Protein AF-A0A914TGA4-F1 (afdb_monomer)

Radius of gyration: 94.83 Å; Cα contacts (8 Å, |Δi|>4): 5; chains: 1; bounding box: 126×114×275 Å

Solvent-accessible surface area (backbone atoms only — not comparable to full-atom values): 16289 Å² total; per-residue (Å²): 135,89,88,79,90,87,85,84,88,82,79,87,80,92,74,92,79,88,83,83,81,83,85,76,82,73,93,80,74,99,79,78,62,100,78,70,75,84,84,83,74,52,71,67,64,69,74,67,58,94,73,87,74,86,76,79,79,83,84,73,79,84,74,71,69,87,79,60,73,89,60,78,72,80,70,78,52,70,65,62,67,72,67,57,94,72,88,77,81,80,76,83,84,80,76,80,78,82,80,60,83,82,63,74,84,70,81,84,79,86,78,47,71,65,65,72,71,66,59,94,72,87,74,85,79,77,82,82,80,75,75,78,82,67,71,87,77,64,84,85,71,90,71,86,84,73,50,68,65,64,66,74,66,52,93,73,88,77,86,76,81,78,86,81,74,81,80,80,83,62,82,80,61,80,76,73,82,81,81,90,78,52,70,68,64,70,73,67,59,96,74,88,78,88,82,81,82,87,84,75,85,79,83,79,72,93,74,79,80,132

Structure (mmCIF, N/CA/C/O backbone):
data_AF-A0A914TGA4-F1
#
_entry.id   AF-A0A914TGA4-F1
#
loop_
_atom_site.group_PDB
_atom_site.id
_atom_site.type_symbol
_atom_site.label_atom_id
_atom_site.label_alt_id
_atom_site.label_comp_id
_atom_site.label_asym_id
_atom_site.label_entity_id
_atom_site.label_seq_id
_atom_site.pdbx_PDB_ins_code
_atom_site.Cartn_x
_atom_site.Cartn_y
_atom_site.Cartn_z
_atom_site.occupancy
_atom_site.B_iso_or_equiv
_atom_site.auth_seq_id
_atom_site.auth_comp_id
_atom_site.auth_asym_id
_atom_site.auth_atom_id
_atom_site.pdbx_PDB_model_num
ATOM 1 N N . MET A 1 1 ? 34.178 -31.343 98.117 1.00 39.06 1 MET A N 1
ATOM 2 C CA . MET A 1 1 ? 35.418 -31.701 97.395 1.00 39.06 1 MET A CA 1
ATOM 3 C C . MET A 1 1 ? 35.136 -32.902 96.510 1.00 39.06 1 MET A C 1
ATOM 5 O O . MET A 1 1 ? 34.291 -33.713 96.854 1.00 39.06 1 MET A O 1
ATOM 9 N N . GLN A 1 2 ? 35.759 -32.883 95.338 1.00 40.41 2 GLN A N 1
ATOM 10 C CA . GLN A 1 2 ? 35.495 -33.658 94.125 1.00 40.41 2 GLN A CA 1
ATOM 11 C C . GLN A 1 2 ? 35.683 -35.174 94.277 1.00 40.41 2 GLN A C 1
ATOM 13 O O . GLN A 1 2 ? 36.519 -35.596 95.067 1.00 40.41 2 GLN A O 1
ATOM 18 N N . SER A 1 3 ? 34.987 -35.953 93.440 1.00 45.88 3 SER A N 1
ATOM 19 C CA . SER A 1 3 ? 35.566 -36.827 92.391 1.00 45.88 3 SER A CA 1
ATOM 20 C C . SER A 1 3 ? 34.706 -38.074 92.156 1.00 45.88 3 SER A C 1
ATOM 22 O O . SER A 1 3 ? 34.215 -38.645 93.115 1.00 45.88 3 SER A O 1
ATOM 24 N N . SER A 1 4 ? 34.576 -38.672 90.975 1.00 45.31 4 SER A N 1
ATOM 25 C CA . SER A 1 4 ? 34.676 -38.288 89.562 1.00 45.31 4 SER A CA 1
ATOM 26 C C . SER A 1 4 ? 34.704 -39.613 88.767 1.00 45.31 4 SER A C 1
ATOM 28 O O . SER A 1 4 ? 35.425 -40.506 89.184 1.00 45.31 4 SER A O 1
ATOM 30 N N . TYR A 1 5 ? 33.956 -39.700 87.647 1.00 40.00 5 TYR A N 1
ATOM 31 C CA . TYR A 1 5 ? 34.217 -40.521 86.431 1.00 40.00 5 TYR A CA 1
ATOM 32 C C . TYR A 1 5 ? 34.362 -42.073 86.587 1.00 40.00 5 TYR A C 1
ATOM 34 O O . TYR A 1 5 ? 34.730 -42.573 87.630 1.00 40.00 5 TYR A O 1
ATOM 42 N N . SER A 1 6 ? 34.133 -42.983 85.629 1.00 48.97 6 SER A N 1
ATOM 43 C CA . SER A 1 6 ? 33.800 -43.011 84.194 1.00 48.97 6 SER A CA 1
ATOM 44 C C . SER A 1 6 ? 33.630 -44.496 83.767 1.00 48.97 6 SER A C 1
ATOM 46 O O . SER A 1 6 ? 34.000 -45.401 84.513 1.00 48.97 6 SER A O 1
ATOM 48 N N . SER A 1 7 ? 33.172 -44.698 82.523 1.00 46.38 7 SER A N 1
ATOM 49 C CA . SER A 1 7 ? 33.246 -45.876 81.629 1.00 46.38 7 SER A CA 1
ATOM 50 C C . SER A 1 7 ? 31.916 -46.624 81.467 1.00 46.38 7 SER A C 1
ATOM 52 O O . SER A 1 7 ? 31.508 -47.412 82.304 1.00 46.38 7 SER A O 1
ATOM 54 N N . ALA A 1 8 ? 31.056 -46.267 80.509 1.00 41.06 8 ALA A N 1
ATOM 55 C CA . ALA A 1 8 ? 31.211 -46.250 79.048 1.00 41.06 8 ALA A CA 1
ATOM 56 C C . ALA A 1 8 ? 31.455 -47.640 78.426 1.00 41.06 8 ALA A C 1
ATOM 58 O O . ALA A 1 8 ? 32.551 -48.185 78.479 1.00 41.06 8 ALA A O 1
ATOM 59 N N . ASN A 1 9 ? 30.415 -48.078 77.707 1.00 38.22 9 ASN A N 1
ATOM 60 C CA . ASN A 1 9 ? 30.436 -48.865 76.471 1.00 38.22 9 ASN A CA 1
ATOM 61 C C . ASN A 1 9 ? 30.731 -50.369 76.540 1.00 38.22 9 ASN A C 1
ATOM 63 O O . ASN A 1 9 ? 31.874 -50.800 76.654 1.00 38.22 9 ASN A O 1
ATOM 67 N N . LYS A 1 10 ? 29.685 -51.150 76.236 1.00 46.03 10 LYS A N 1
ATOM 68 C CA . LYS A 1 10 ? 29.575 -51.972 75.009 1.00 46.03 10 LYS A CA 1
ATOM 69 C C . LYS A 1 10 ? 28.149 -52.536 74.944 1.00 46.03 10 LYS A C 1
ATOM 71 O O . LYS A 1 10 ? 27.790 -53.434 75.685 1.00 46.03 10 LYS A O 1
ATOM 76 N N . SER A 1 11 ? 27.221 -51.818 74.318 1.00 38.72 11 SER A N 1
ATOM 77 C CA . SER A 1 11 ? 26.855 -52.004 72.907 1.00 38.72 11 SER A CA 1
ATOM 78 C C . SER A 1 11 ? 26.354 -53.416 72.586 1.00 38.72 11 SER A C 1
ATOM 80 O O . SER A 1 11 ? 27.142 -54.352 72.532 1.00 38.72 11 SER A O 1
ATOM 82 N N . ALA A 1 12 ? 25.066 -53.464 72.239 1.00 39.78 12 ALA A N 1
ATOM 83 C CA . ALA A 1 12 ? 24.475 -54.350 71.243 1.00 39.78 12 ALA A CA 1
ATOM 84 C C . ALA A 1 12 ? 24.519 -55.860 71.525 1.00 39.78 12 ALA A C 1
ATOM 86 O O . ALA A 1 12 ? 25.535 -56.504 71.318 1.00 39.78 12 ALA A O 1
ATOM 87 N N . LEU A 1 13 ? 23.353 -56.444 71.815 1.00 43.44 13 LEU A N 1
ATOM 88 C CA . LEU A 1 13 ? 22.650 -57.229 70.794 1.00 43.44 13 LEU A CA 1
ATOM 89 C C . LEU A 1 13 ? 21.225 -57.538 71.271 1.00 43.44 13 LEU A C 1
ATOM 91 O O . LEU A 1 13 ? 20.997 -58.365 72.148 1.00 43.44 13 LEU A O 1
ATOM 95 N N . SER A 1 14 ? 20.249 -56.854 70.682 1.00 52.22 14 SER A N 1
ATOM 96 C CA . SER A 1 14 ? 18.868 -57.322 70.660 1.00 52.22 14 SER A CA 1
ATOM 97 C C . SER A 1 14 ? 18.824 -58.635 69.892 1.00 52.22 14 SER A C 1
ATOM 99 O O . SER A 1 14 ? 19.133 -58.633 68.703 1.00 52.22 14 SER A O 1
ATOM 101 N N . GLN A 1 15 ? 18.414 -59.728 70.525 1.00 51.38 15 GLN A N 1
ATOM 102 C CA . GLN A 1 15 ? 17.898 -60.884 69.799 1.00 51.38 15 GLN A CA 1
ATOM 103 C C . GLN A 1 15 ? 17.032 -61.737 70.723 1.00 51.38 15 GLN A C 1
ATOM 105 O O . GLN A 1 15 ? 17.491 -62.485 71.580 1.00 51.38 15 GLN A O 1
ATOM 110 N N . THR A 1 16 ? 15.730 -61.572 70.531 1.00 49.06 16 THR A N 1
ATOM 111 C CA . THR A 1 16 ? 14.682 -62.501 70.936 1.00 49.06 16 THR A CA 1
ATOM 112 C C . THR A 1 16 ? 14.982 -63.886 70.356 1.00 49.06 16 THR A C 1
ATOM 114 O O . THR A 1 16 ? 15.034 -64.035 69.137 1.00 49.06 16 THR A O 1
ATOM 117 N N . GLY A 1 17 ? 15.172 -64.888 71.216 1.00 42.78 17 GLY A N 1
ATOM 118 C CA . GLY A 1 17 ? 15.360 -66.288 70.834 1.00 42.78 17 GLY A CA 1
ATOM 119 C C . GLY A 1 17 ? 14.192 -67.143 71.317 1.00 42.78 17 GLY A C 1
ATOM 120 O O . GLY A 1 17 ? 14.009 -67.355 72.512 1.00 42.78 17 GLY A O 1
ATOM 121 N N . THR A 1 18 ? 13.384 -67.598 70.369 1.00 55.56 18 THR A N 1
ATOM 122 C CA . THR A 1 18 ? 12.188 -68.436 70.500 1.00 55.56 18 THR A CA 1
ATOM 123 C C . THR A 1 18 ? 12.500 -69.832 71.052 1.00 55.56 18 THR A C 1
ATOM 125 O O . THR A 1 18 ? 13.262 -70.586 70.454 1.00 55.56 18 THR A O 1
ATOM 128 N N . ARG A 1 19 ? 11.837 -70.242 72.146 1.00 39.72 19 ARG A N 1
ATOM 129 C CA . ARG A 1 19 ? 11.773 -71.660 72.546 1.00 39.72 19 ARG A CA 1
ATOM 130 C C . ARG A 1 19 ? 10.496 -72.290 71.986 1.00 39.72 19 ARG A C 1
ATOM 132 O O . ARG A 1 19 ? 9.392 -71.906 72.363 1.00 39.72 19 ARG A O 1
ATOM 139 N N . ALA A 1 20 ? 10.662 -73.239 71.069 1.00 45.12 20 ALA A N 1
ATOM 140 C CA . ALA A 1 20 ? 9.574 -73.896 70.355 1.00 45.12 20 ALA A CA 1
ATOM 141 C C . ALA A 1 20 ? 8.850 -74.985 71.183 1.00 45.12 20 ALA A C 1
ATOM 143 O O . ALA A 1 20 ? 9.478 -75.888 71.728 1.00 45.12 20 ALA A O 1
ATOM 144 N N . THR A 1 21 ? 7.519 -74.823 71.219 1.00 53.25 21 THR A N 1
ATOM 145 C CA . THR A 1 21 ? 6.378 -75.759 71.044 1.00 53.25 21 THR A CA 1
ATOM 146 C C . THR A 1 21 ? 6.336 -77.137 71.718 1.00 53.25 21 THR A C 1
ATOM 148 O O . THR A 1 21 ? 7.243 -77.946 71.549 1.00 53.25 21 THR A O 1
ATOM 151 N N . PRO A 1 22 ? 5.141 -77.516 72.207 1.00 49.56 22 PRO A N 1
ATOM 152 C CA . PRO A 1 22 ? 4.570 -78.803 71.809 1.00 49.56 22 PRO A CA 1
ATOM 153 C C . PRO A 1 22 ? 3.326 -78.660 70.919 1.00 49.56 22 PRO A C 1
ATOM 155 O O . PRO A 1 22 ? 2.510 -77.749 71.041 1.00 49.56 22 PRO A O 1
ATOM 158 N N . ILE A 1 23 ? 3.255 -79.593 69.977 1.00 57.19 23 ILE A N 1
ATOM 159 C CA . ILE A 1 23 ? 2.412 -79.637 68.786 1.00 57.19 23 ILE A CA 1
ATOM 160 C C . ILE A 1 23 ? 0.949 -79.922 69.147 1.00 57.19 23 ILE A C 1
ATOM 162 O O . ILE A 1 23 ? 0.641 -80.843 69.900 1.00 57.19 23 ILE A O 1
ATOM 166 N N . ARG A 1 24 ? 0.046 -79.122 68.570 1.00 48.62 24 ARG A N 1
ATOM 167 C CA . ARG A 1 24 ? -1.409 -79.244 68.713 1.00 48.62 24 ARG A CA 1
ATOM 168 C C . ARG A 1 24 ? -1.907 -80.507 67.993 1.00 48.62 24 ARG A C 1
ATOM 170 O O . ARG A 1 24 ? -1.570 -80.679 66.818 1.00 48.62 24 ARG A O 1
ATOM 177 N N . PRO A 1 25 ? -2.753 -81.340 68.619 1.00 50.72 25 PRO A N 1
ATOM 178 C CA . PRO A 1 25 ? -3.520 -82.335 67.887 1.00 50.72 25 PRO A CA 1
ATOM 179 C C . PRO A 1 25 ? -4.382 -81.641 66.831 1.00 50.72 25 PRO A C 1
ATOM 181 O O . PRO A 1 25 ? -4.960 -80.576 67.072 1.00 50.72 25 PRO A O 1
ATOM 184 N N . ARG A 1 26 ? -4.402 -82.236 65.639 1.00 49.72 26 ARG A N 1
ATOM 185 C CA . ARG A 1 26 ? -5.167 -81.772 64.484 1.00 49.72 26 ARG A CA 1
ATOM 186 C C . ARG A 1 26 ? -6.657 -81.762 64.829 1.00 49.72 26 ARG A C 1
ATOM 188 O O . ARG A 1 26 ? -7.143 -82.692 65.462 1.00 49.72 26 ARG A O 1
ATOM 195 N N . GLN A 1 27 ? -7.331 -80.689 64.418 1.00 53.75 27 GLN A N 1
ATOM 196 C CA . GLN A 1 27 ? -8.783 -80.505 64.488 1.00 53.75 27 GLN A CA 1
ATOM 197 C C . GLN A 1 27 ? -9.491 -81.805 64.085 1.00 53.75 27 GLN A C 1
ATOM 199 O O . GLN A 1 27 ? -9.214 -82.290 62.994 1.00 53.75 27 GLN A O 1
ATOM 204 N N . ASN A 1 28 ? -10.294 -82.363 64.999 1.00 48.56 28 ASN A N 1
ATOM 205 C CA . ASN A 1 28 ? -11.349 -83.376 64.834 1.00 48.56 28 ASN A CA 1
ATOM 206 C C . ASN A 1 28 ? -11.819 -83.731 66.261 1.00 48.56 28 ASN A C 1
ATOM 208 O O . ASN A 1 28 ? -11.053 -84.297 67.030 1.00 48.56 28 ASN A O 1
ATOM 212 N N . THR A 1 29 ? -13.015 -83.428 66.740 1.00 50.09 29 THR A N 1
ATOM 213 C CA . THR A 1 29 ? -14.242 -82.899 66.139 1.00 50.09 29 THR A CA 1
ATOM 214 C C . THR A 1 29 ? -14.926 -82.030 67.201 1.00 50.09 29 THR A C 1
ATOM 216 O O . THR A 1 29 ? -14.666 -82.167 68.396 1.00 50.09 29 THR A O 1
ATOM 219 N N . GLU A 1 30 ? -15.752 -81.088 66.771 1.00 54.56 30 GLU A N 1
ATOM 220 C CA . GLU A 1 30 ? -16.662 -80.322 67.622 1.00 54.56 30 GLU A CA 1
ATOM 221 C C . GLU A 1 30 ? -17.614 -81.286 68.356 1.00 54.56 30 GLU A C 1
ATOM 223 O O . GLU A 1 30 ? -18.595 -81.723 67.767 1.00 54.56 30 GLU A O 1
ATOM 228 N N . ILE A 1 31 ? -17.336 -81.687 69.606 1.00 55.62 31 ILE A N 1
ATOM 229 C CA . ILE A 1 31 ? -18.278 -82.575 70.332 1.00 55.62 31 ILE A CA 1
ATOM 230 C C . ILE A 1 31 ? -18.780 -82.006 71.659 1.00 55.62 31 ILE A C 1
ATOM 232 O O . ILE A 1 31 ? -19.849 -82.394 72.114 1.00 55.62 31 ILE A O 1
ATOM 236 N N . PHE A 1 32 ? -18.076 -81.065 72.289 1.00 54.19 32 PHE A N 1
ATOM 237 C CA . PHE A 1 32 ? -18.523 -80.519 73.573 1.00 54.19 32 PHE A CA 1
ATOM 238 C C . PHE A 1 32 ? -18.368 -79.003 73.605 1.00 54.19 32 PHE A C 1
ATOM 240 O O . PHE A 1 32 ? -17.322 -78.461 73.962 1.00 54.19 32 PHE A O 1
ATOM 247 N N . GLU A 1 33 ? -19.435 -78.313 73.202 1.00 50.34 33 GLU A N 1
ATOM 248 C CA . GLU A 1 33 ? -19.568 -76.873 73.383 1.00 50.34 33 GLU A CA 1
ATOM 249 C C . GLU A 1 33 ? -19.634 -76.521 74.874 1.00 50.34 33 GLU A C 1
ATOM 251 O O . GLU A 1 33 ? -20.239 -77.224 75.687 1.00 50.34 33 GLU A O 1
ATOM 256 N N . LYS A 1 34 ? -19.050 -75.374 75.235 1.00 54.84 34 LYS A N 1
ATOM 257 C CA . LYS A 1 34 ? -18.961 -74.827 76.602 1.00 54.84 34 LYS A CA 1
ATOM 258 C C . LYS A 1 34 ? -20.315 -74.441 77.238 1.00 54.84 34 LYS A C 1
ATOM 260 O O . LYS A 1 34 ? -20.317 -73.847 78.311 1.00 54.84 34 LYS A O 1
ATOM 265 N N . ASN A 1 35 ? -21.426 -74.828 76.604 1.00 56.50 35 ASN A N 1
ATOM 266 C CA . ASN A 1 35 ? -22.817 -74.679 77.040 1.00 56.50 35 ASN A CA 1
ATOM 267 C C . ASN A 1 35 ? -23.564 -76.036 77.014 1.00 56.50 35 ASN A C 1
ATOM 269 O O . ASN A 1 35 ? -24.769 -76.090 76.769 1.00 56.50 35 ASN A O 1
ATOM 273 N N . GLY A 1 36 ? -22.853 -77.151 77.208 1.00 52.56 36 GLY A N 1
ATOM 274 C CA . GLY A 1 36 ? -23.437 -78.493 77.214 1.00 52.56 36 GLY A CA 1
ATOM 275 C C . GLY A 1 36 ? -24.361 -78.712 78.413 1.00 52.56 36 GLY A C 1
ATOM 276 O O . GLY A 1 36 ? -23.907 -79.030 79.509 1.00 52.56 36 GLY A O 1
ATOM 277 N N . THR A 1 37 ? -25.665 -78.549 78.201 1.00 55.28 37 THR A N 1
ATOM 278 C CA . THR A 1 37 ? -26.701 -78.906 79.178 1.00 55.28 37 THR A CA 1
ATOM 279 C C . THR A 1 37 ? -26.742 -80.430 79.298 1.00 55.28 37 THR A C 1
ATOM 281 O O . THR A 1 37 ? -26.962 -81.119 78.303 1.00 55.28 37 THR A O 1
ATOM 284 N N . VAL A 1 38 ? -26.513 -80.976 80.495 1.00 59.34 38 VAL A N 1
ATOM 285 C CA . VAL A 1 38 ? -26.635 -82.419 80.754 1.00 59.34 38 VAL A CA 1
ATOM 286 C C . VAL A 1 38 ? -28.112 -82.795 80.647 1.00 59.34 38 VAL A C 1
ATOM 288 O O . VAL A 1 38 ? -28.906 -82.478 81.531 1.00 59.34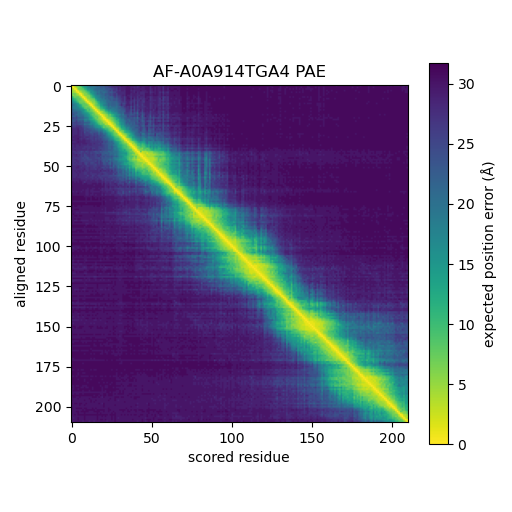 38 VAL A O 1
ATOM 291 N N . VAL A 1 39 ? -28.499 -83.448 79.552 1.00 59.50 39 VAL A N 1
ATOM 292 C CA . VAL A 1 39 ? -29.861 -83.961 79.373 1.00 59.50 39 VAL A CA 1
ATOM 293 C C . VAL A 1 39 ? -29.936 -85.348 80.005 1.00 59.50 39 VAL A C 1
ATOM 295 O O . VAL A 1 39 ? -29.591 -86.348 79.384 1.00 59.50 39 VAL A O 1
ATOM 298 N N . SER A 1 40 ? -30.373 -85.410 81.260 1.00 59.72 40 SER A N 1
ATOM 299 C CA . SER A 1 40 ? -30.756 -86.654 81.933 1.00 59.72 40 SER A CA 1
ATOM 300 C C . SER A 1 40 ? -32.261 -86.640 82.196 1.00 59.72 40 SER A C 1
ATOM 302 O O . SER A 1 40 ? -32.705 -86.369 83.312 1.00 59.72 40 SER A O 1
ATOM 304 N N . THR A 1 41 ? -33.057 -86.883 81.157 1.00 63.38 41 THR A N 1
ATOM 305 C CA . THR A 1 41 ? -34.503 -87.105 81.283 1.00 63.38 41 THR A CA 1
ATOM 306 C C . THR A 1 41 ? -34.777 -88.606 81.237 1.00 63.38 41 THR A C 1
ATOM 308 O O . THR A 1 41 ? -34.224 -89.329 80.409 1.00 63.38 41 THR A O 1
ATOM 311 N N . SER A 1 42 ? -35.578 -89.114 82.178 1.00 72.31 42 SER A N 1
ATOM 312 C CA . SER A 1 42 ? -35.930 -90.538 82.204 1.00 72.31 42 SER A CA 1
ATOM 313 C C . SER A 1 42 ? -36.936 -90.858 81.097 1.00 72.31 42 SER A C 1
ATOM 315 O O . SER A 1 42 ? -37.733 -90.002 80.712 1.00 72.31 42 SER A O 1
ATOM 317 N N . THR A 1 43 ? -36.942 -92.101 80.609 1.00 71.94 43 THR A N 1
ATOM 318 C CA . THR A 1 43 ? -37.860 -92.562 79.551 1.00 71.94 43 THR A CA 1
ATOM 319 C C . THR A 1 43 ? -39.323 -92.224 79.869 1.00 71.94 43 THR A C 1
ATOM 321 O O . THR A 1 43 ? -40.053 -91.744 79.014 1.00 71.94 43 THR A O 1
ATOM 324 N N . ASN A 1 44 ? -39.723 -92.326 81.141 1.00 75.12 44 ASN A N 1
ATOM 325 C CA . ASN A 1 44 ? -41.065 -91.946 81.590 1.00 75.12 44 ASN A CA 1
ATOM 326 C C . ASN A 1 44 ? -41.377 -90.449 81.422 1.00 75.12 44 ASN A C 1
ATOM 328 O O . ASN A 1 44 ? -42.490 -90.105 81.033 1.00 75.12 44 ASN A O 1
ATOM 332 N N . GLN A 1 45 ? -40.419 -89.557 81.700 1.00 69.25 45 GLN A N 1
ATOM 333 C CA . GLN A 1 45 ? -40.605 -88.120 81.464 1.00 69.25 45 GLN A CA 1
ATOM 334 C C . GLN A 1 45 ? -40.638 -87.781 79.973 1.00 69.25 45 GLN A C 1
ATOM 336 O O . GLN A 1 45 ? -41.303 -86.827 79.584 1.00 69.25 45 GLN A O 1
ATOM 341 N N . HIS A 1 46 ? -39.930 -88.534 79.131 1.00 69.31 46 HIS A N 1
ATOM 342 C CA . HIS A 1 46 ? -39.987 -88.326 77.688 1.00 69.31 46 HIS A CA 1
ATOM 343 C C . HIS A 1 46 ? -41.336 -88.780 77.098 1.00 69.31 46 HIS A C 1
ATOM 345 O O . HIS A 1 46 ? -41.918 -88.082 76.262 1.00 69.31 46 HIS A O 1
ATOM 351 N N . ASP A 1 47 ? -41.871 -89.905 77.569 1.00 79.12 47 ASP A N 1
ATOM 352 C CA . ASP A 1 47 ? -43.038 -90.531 76.944 1.00 79.12 47 ASP A CA 1
ATOM 353 C C . ASP A 1 47 ? -44.374 -89.961 77.446 1.00 79.12 47 ASP A C 1
ATOM 355 O O . ASP A 1 47 ? -45.321 -89.814 76.667 1.00 79.12 47 ASP A O 1
ATOM 359 N N . PHE A 1 48 ? -44.450 -89.556 78.718 1.00 72.38 48 PHE A N 1
ATOM 360 C CA . PHE A 1 48 ? -45.663 -88.999 79.324 1.00 72.38 48 PHE A CA 1
ATOM 361 C C . PHE A 1 48 ? -45.546 -87.495 79.546 1.00 72.38 48 PHE A C 1
ATOM 363 O O . PHE A 1 48 ? -45.509 -86.995 80.669 1.00 72.38 48 PHE A O 1
ATOM 370 N N . ASN A 1 49 ? -45.536 -86.763 78.437 1.00 72.69 49 ASN A N 1
ATOM 371 C CA . ASN A 1 49 ? -45.666 -85.313 78.446 1.00 72.69 49 ASN A CA 1
ATOM 372 C C . ASN A 1 49 ? -47.131 -84.899 78.281 1.00 72.69 49 ASN A C 1
ATOM 374 O O . ASN A 1 49 ? -47.874 -85.497 77.499 1.00 72.69 49 ASN A O 1
ATOM 378 N N . ALA A 1 50 ? -47.558 -83.869 79.016 1.00 74.19 50 ALA A N 1
ATOM 379 C CA . ALA A 1 50 ? -48.920 -83.354 78.939 1.00 74.19 50 ALA A CA 1
ATOM 380 C C . ALA A 1 50 ? -49.206 -82.816 77.525 1.00 74.19 50 ALA A C 1
ATOM 382 O O . ALA A 1 50 ? -48.710 -81.760 77.136 1.00 74.19 50 ALA A O 1
ATOM 383 N N . LYS A 1 51 ? -50.013 -83.544 76.749 1.00 75.62 51 LYS A N 1
ATOM 384 C CA . LYS A 1 51 ? -50.497 -83.105 75.434 1.00 75.62 51 LYS A CA 1
ATOM 385 C C . LYS A 1 51 ? -51.867 -82.455 75.614 1.00 75.62 51 LYS A C 1
ATOM 387 O O . LYS A 1 51 ? -52.787 -83.102 76.112 1.00 75.62 51 LYS A O 1
ATOM 392 N N . GLN A 1 52 ? -52.028 -81.191 75.216 1.00 70.62 52 GLN A N 1
ATOM 393 C CA . GLN A 1 52 ? -53.368 -80.615 75.089 1.00 70.62 52 GLN A CA 1
ATOM 394 C C . GLN A 1 52 ? -54.041 -81.207 73.849 1.00 70.62 52 GLN A C 1
ATOM 396 O O . GLN A 1 52 ? -53.579 -80.999 72.731 1.00 70.62 52 GLN A O 1
ATOM 401 N N . GLY A 1 53 ? -55.101 -81.987 74.058 1.00 71.31 53 GLY A N 1
ATOM 402 C CA . GLY A 1 53 ? -55.941 -82.489 72.974 1.00 71.31 53 GLY A CA 1
ATOM 403 C C . GLY A 1 53 ? -56.873 -81.400 72.445 1.00 71.31 53 GLY A C 1
ATOM 404 O O . GLY A 1 53 ? -57.367 -80.573 73.214 1.00 71.31 53 GLY A O 1
ATOM 405 N N . GLU A 1 54 ? -57.143 -81.410 71.141 1.00 73.38 54 GLU A N 1
ATOM 406 C CA . GLU A 1 54 ? -58.157 -80.539 70.551 1.00 73.38 54 GLU A CA 1
ATOM 407 C C . GLU A 1 54 ? -59.547 -80.936 71.064 1.00 73.38 54 GLU A C 1
ATOM 409 O O . GLU A 1 54 ? -59.957 -82.097 71.006 1.00 73.38 54 GLU A O 1
ATOM 414 N N . ARG A 1 55 ? -60.294 -79.962 71.592 1.00 66.31 55 ARG A N 1
ATOM 415 C CA . ARG A 1 55 ? -61.710 -80.160 71.909 1.00 66.31 55 ARG A CA 1
ATOM 416 C C . ARG A 1 55 ? -62.501 -80.096 70.610 1.00 66.31 55 ARG A C 1
ATOM 418 O O . ARG A 1 55 ? -62.492 -79.061 69.948 1.00 66.31 55 ARG A O 1
ATOM 425 N N . PHE A 1 56 ? -63.237 -81.155 70.282 1.00 72.19 56 PHE A N 1
ATOM 426 C CA . PHE A 1 56 ? -64.216 -81.093 69.198 1.00 72.19 56 PHE A CA 1
ATOM 427 C C . PHE A 1 56 ? -65.213 -79.946 69.458 1.00 72.19 56 PHE A C 1
ATOM 429 O O . PHE A 1 56 ? -65.699 -79.811 70.590 1.00 72.19 56 PHE A O 1
ATOM 436 N N . PRO A 1 57 ? -65.523 -79.100 68.456 1.00 70.94 57 PRO A N 1
ATOM 437 C CA . PRO A 1 57 ? -66.470 -78.009 68.639 1.00 70.94 57 PRO A CA 1
ATOM 438 C C . PRO A 1 57 ? -67.865 -78.567 68.935 1.00 70.94 57 PRO A C 1
ATOM 440 O O . PRO A 1 57 ? -68.336 -79.502 68.288 1.00 70.94 57 PRO A O 1
ATOM 443 N N . ALA A 1 58 ? -68.544 -77.981 69.920 1.00 71.00 58 ALA A N 1
ATOM 444 C CA . ALA A 1 58 ? -69.896 -78.381 70.288 1.00 71.00 58 ALA A CA 1
ATOM 445 C C . ALA A 1 58 ? -70.878 -78.076 69.141 1.00 71.00 58 ALA A C 1
ATOM 447 O O . ALA A 1 58 ? -71.121 -76.911 68.821 1.00 71.00 58 ALA A O 1
ATOM 448 N N . SER A 1 59 ? -71.475 -79.112 68.547 1.00 63.84 59 SER A N 1
ATOM 449 C CA . SER A 1 59 ? -72.569 -78.946 67.586 1.00 63.84 59 SER A CA 1
ATOM 450 C C . SER A 1 59 ? -73.873 -78.675 68.338 1.00 63.84 59 SER A C 1
ATOM 452 O O . SER A 1 59 ? -74.397 -79.547 6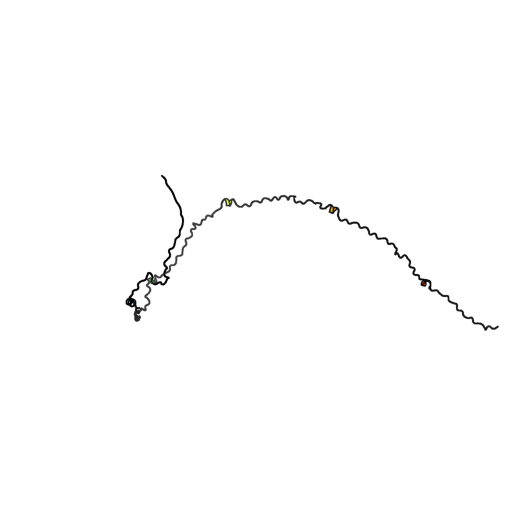9.032 1.00 63.84 59 SER A O 1
ATOM 454 N N . ARG A 1 60 ? -74.391 -77.446 68.239 1.00 67.94 60 ARG A N 1
ATOM 455 C CA . ARG A 1 60 ? -75.732 -77.096 68.732 1.00 67.94 60 ARG A CA 1
ATOM 456 C C . ARG A 1 60 ? -76.769 -77.474 67.662 1.00 67.94 60 ARG A C 1
ATOM 458 O O . ARG A 1 60 ? -76.609 -77.033 66.524 1.00 67.94 60 ARG A O 1
ATOM 465 N N . PRO A 1 61 ? -77.850 -78.214 67.981 1.00 64.12 61 PRO A N 1
ATOM 466 C CA . PRO A 1 61 ? -78.969 -78.364 67.052 1.00 64.12 61 PRO A CA 1
ATOM 467 C C . PRO A 1 61 ? -79.562 -76.984 66.722 1.00 64.12 61 PRO A C 1
ATOM 469 O O . PRO A 1 61 ? -79.616 -76.105 67.585 1.00 64.12 61 PRO A O 1
ATOM 472 N N . ARG A 1 62 ? -79.981 -76.775 65.465 1.00 65.69 62 ARG A N 1
ATOM 473 C CA . ARG A 1 62 ? -80.544 -75.500 64.991 1.00 65.69 62 ARG A CA 1
ATOM 474 C C . ARG A 1 62 ? -81.797 -75.179 65.804 1.00 65.69 62 ARG A C 1
ATOM 476 O O . ARG A 1 62 ? -82.831 -75.812 65.624 1.00 65.69 62 ARG A O 1
ATOM 483 N N . THR A 1 63 ? -81.710 -74.196 66.694 1.00 62.50 63 THR A N 1
ATOM 484 C CA . THR A 1 63 ? -82.892 -73.645 67.356 1.00 62.50 63 THR A CA 1
ATOM 485 C C . THR A 1 63 ? -83.787 -73.047 66.275 1.00 62.50 63 THR A C 1
ATOM 487 O O . THR A 1 63 ? -83.320 -72.224 65.485 1.00 62.50 63 THR A O 1
ATOM 490 N N . SER A 1 64 ? -85.043 -73.485 66.204 1.00 62.38 64 SER A N 1
ATOM 491 C CA . SER A 1 64 ? -86.067 -72.905 65.332 1.00 62.38 64 SER A CA 1
ATOM 492 C C . SER A 1 64 ? -86.100 -71.386 65.488 1.00 62.38 64 SER A C 1
ATOM 494 O O . SER A 1 64 ? -85.966 -70.878 66.603 1.00 62.38 64 SER A O 1
ATOM 496 N N . ASP A 1 65 ? -86.325 -70.677 64.384 1.00 64.69 65 ASP A N 1
ATOM 497 C CA . ASP A 1 65 ? -86.306 -69.211 64.266 1.00 64.69 65 ASP A CA 1
ATOM 498 C C . ASP A 1 65 ? -87.425 -68.494 65.070 1.00 64.69 65 ASP A C 1
ATOM 500 O O . ASP A 1 65 ? -87.729 -67.337 64.819 1.00 64.69 65 ASP A O 1
ATOM 504 N N . LEU A 1 66 ? -88.007 -69.150 66.080 1.00 61.81 66 LEU A N 1
ATOM 505 C CA . LEU A 1 66 ? -89.081 -68.665 66.958 1.00 61.81 66 LEU A CA 1
ATOM 506 C C . LEU A 1 66 ? -88.718 -67.395 67.744 1.00 61.81 66 LEU A C 1
ATOM 508 O O . LEU A 1 66 ? -89.608 -66.667 68.162 1.00 61.81 66 LEU A O 1
ATOM 512 N N . TRP A 1 67 ? -87.425 -67.117 67.927 1.00 60.78 67 TRP A N 1
ATOM 513 C CA . TRP A 1 67 ? -86.932 -65.887 68.563 1.00 60.78 67 TRP A CA 1
ATOM 514 C C . TRP A 1 67 ? -86.393 -64.863 67.557 1.00 60.78 67 TRP A C 1
ATOM 516 O O . TRP A 1 67 ? -85.956 -63.781 67.952 1.00 60.78 67 TRP A O 1
ATOM 526 N N . LYS A 1 68 ? -86.396 -65.175 66.254 1.00 61.75 68 LYS A N 1
ATOM 527 C CA . LYS A 1 68 ? -85.998 -64.207 65.233 1.00 61.75 68 LYS A CA 1
ATOM 528 C C . LYS A 1 68 ? -87.166 -63.263 64.993 1.00 61.75 68 LYS A C 1
ATOM 530 O O . LYS A 1 68 ? -88.093 -63.561 64.247 1.00 61.75 68 LYS A O 1
ATOM 535 N N . SER A 1 69 ? -87.100 -62.103 65.635 1.00 61.69 69 SER A N 1
ATOM 536 C CA . SER A 1 69 ? -87.879 -60.936 65.239 1.00 61.69 69 SER A CA 1
ATOM 537 C C . SER A 1 69 ? -87.560 -60.616 63.774 1.00 61.69 69 SER A C 1
ATOM 539 O O . SER A 1 69 ? -86.563 -59.961 63.484 1.00 61.69 69 SER A O 1
ATOM 541 N N . ASN A 1 70 ? -88.424 -61.038 62.848 1.00 60.50 70 ASN A N 1
ATOM 542 C CA . ASN A 1 70 ? -88.488 -60.509 61.480 1.00 60.50 70 ASN A CA 1
ATOM 543 C C . ASN A 1 70 ? -89.128 -59.102 61.464 1.00 60.50 70 ASN A C 1
ATOM 545 O O . ASN A 1 70 ? -89.899 -58.759 60.574 1.00 60.50 70 ASN A O 1
ATOM 549 N N . GLY A 1 71 ? -88.832 -58.291 62.478 1.00 60.00 71 GLY A N 1
ATOM 550 C CA . GLY A 1 71 ? -89.038 -56.854 62.479 1.00 60.00 71 GLY A CA 1
ATOM 551 C C . GLY A 1 71 ? -87.695 -56.212 62.184 1.00 60.00 71 GLY A C 1
ATOM 552 O O . GLY A 1 71 ? -86.799 -56.251 63.029 1.00 60.00 71 GLY A O 1
ATOM 553 N N . GLY A 1 72 ? -87.537 -55.674 60.972 1.00 62.53 72 GLY A N 1
ATOM 554 C CA . GLY A 1 72 ? -86.394 -54.831 60.639 1.00 62.53 72 GLY A CA 1
ATOM 555 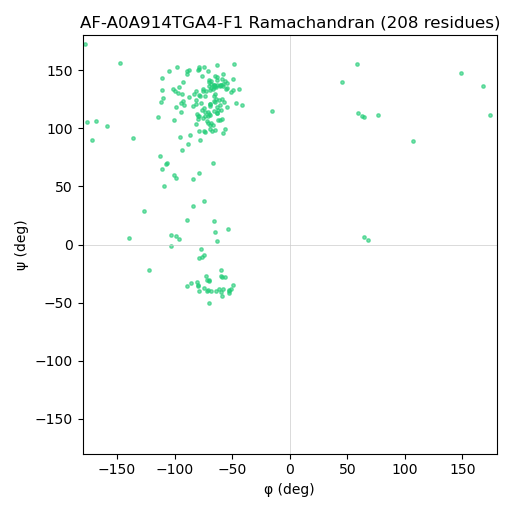C C . GLY A 1 72 ? -86.220 -53.764 61.718 1.00 62.53 72 GLY A C 1
ATOM 556 O O . GLY A 1 72 ? -87.207 -53.181 62.158 1.00 62.53 72 GLY A O 1
ATOM 557 N N . SER A 1 73 ? -84.975 -53.608 62.179 1.00 61.53 73 SER A N 1
ATOM 558 C CA . SER A 1 73 ? -84.498 -52.649 63.182 1.00 61.53 73 SER A CA 1
ATOM 559 C C . SER A 1 73 ? -85.486 -51.515 63.463 1.00 61.53 73 SER A C 1
ATOM 561 O O . SER A 1 73 ? -85.708 -50.670 62.598 1.00 61.53 73 SER A O 1
ATOM 563 N N . MET A 1 74 ? -86.018 -51.461 64.691 1.00 62.72 74 MET A N 1
ATOM 564 C CA . MET A 1 74 ? -86.626 -50.239 65.225 1.00 62.72 74 MET A CA 1
ATOM 565 C C . MET A 1 74 ? -85.710 -49.055 64.896 1.00 62.72 74 MET A C 1
ATOM 567 O O . MET A 1 74 ? -84.486 -49.177 65.003 1.00 62.72 74 MET A O 1
ATOM 571 N N . GLY A 1 75 ? -86.327 -47.980 64.403 1.00 63.94 75 GLY A N 1
ATOM 572 C CA . GLY A 1 75 ? -85.682 -46.869 63.715 1.00 63.94 75 GLY A CA 1
ATOM 573 C C . GLY A 1 75 ? -84.453 -46.311 64.423 1.00 63.94 75 GLY A C 1
ATOM 574 O O . GLY A 1 75 ? -84.275 -46.424 65.639 1.00 63.94 75 GLY A O 1
ATOM 575 N N . THR A 1 76 ? -83.582 -45.693 63.635 1.00 64.44 76 THR A N 1
ATOM 576 C CA . THR A 1 76 ? -82.528 -44.840 64.169 1.00 64.44 76 THR A CA 1
ATOM 577 C C . THR A 1 76 ? -83.149 -43.833 65.136 1.00 64.44 76 THR A C 1
ATOM 579 O O . THR A 1 76 ? -84.177 -43.234 64.847 1.00 64.44 76 THR A O 1
ATOM 582 N N . SER A 1 77 ? -82.579 -43.692 66.337 1.00 72.06 77 SER A N 1
ATOM 583 C CA . SER A 1 77 ? -83.042 -42.659 67.265 1.00 72.06 77 SER A CA 1
ATOM 584 C C . SER A 1 77 ? -82.919 -41.296 66.586 1.00 72.06 77 SER A C 1
ATOM 586 O O . SER A 1 77 ? -81.962 -41.079 65.841 1.00 72.06 77 SER A O 1
ATOM 588 N N . THR A 1 78 ? -83.825 -40.360 66.873 1.00 74.62 78 THR A N 1
ATOM 589 C CA . THR A 1 78 ? -83.797 -38.987 66.325 1.00 74.62 78 THR A CA 1
ATOM 590 C C . THR A 1 78 ? -82.419 -38.343 66.469 1.00 74.62 78 THR A C 1
ATOM 592 O O . THR A 1 78 ? -81.926 -37.685 65.563 1.00 74.62 78 THR A O 1
ATOM 595 N N . THR A 1 79 ? -81.719 -38.648 67.562 1.00 75.25 79 THR A N 1
ATOM 596 C CA . THR A 1 79 ? -80.335 -38.228 67.798 1.00 75.25 79 THR A CA 1
ATOM 597 C C . THR A 1 79 ? -79.329 -38.763 66.771 1.00 75.25 79 THR A C 1
ATOM 599 O O . THR A 1 79 ? -78.421 -38.041 66.378 1.00 75.25 79 THR A O 1
ATOM 602 N N . LYS A 1 80 ? -79.457 -40.008 66.300 1.00 74.06 80 LYS A N 1
ATOM 603 C CA . LYS A 1 80 ? -78.582 -40.560 65.250 1.00 74.06 80 LYS A CA 1
ATOM 604 C C . LYS A 1 80 ? -78.888 -39.976 63.870 1.00 74.06 80 LYS A C 1
ATOM 606 O O . LYS A 1 80 ? -78.000 -39.941 63.023 1.00 74.06 80 LYS A O 1
ATOM 611 N N . GLU A 1 81 ? -80.122 -39.542 63.641 1.00 75.62 81 GLU A N 1
ATOM 612 C CA . GLU A 1 81 ? -80.530 -38.892 62.392 1.00 75.62 81 GLU A CA 1
ATOM 613 C C . GLU A 1 81 ? -80.099 -37.421 62.349 1.00 75.62 81 GLU A C 1
ATOM 615 O O . GLU A 1 81 ? -79.599 -36.961 61.325 1.00 75.62 81 GLU A O 1
ATOM 620 N N . GLU A 1 82 ? -80.213 -36.699 63.465 1.00 80.50 82 GLU A N 1
ATOM 621 C CA . GLU A 1 82 ? -79.814 -35.290 63.559 1.00 80.50 82 GLU A CA 1
ATOM 622 C C . GLU A 1 82 ? -78.293 -35.097 63.612 1.00 80.50 82 GLU A C 1
ATOM 624 O O . GLU A 1 82 ? -77.765 -34.166 62.997 1.00 80.50 82 GLU A O 1
ATOM 629 N N . PHE A 1 83 ? -77.566 -35.983 64.301 1.00 74.44 83 PHE A N 1
ATOM 630 C CA . PHE A 1 83 ? -76.115 -35.877 64.489 1.00 74.44 83 PHE A CA 1
ATOM 631 C C . PHE A 1 83 ? -75.341 -36.797 63.541 1.00 74.44 83 PHE A C 1
ATOM 633 O O . PHE A 1 83 ? -74.574 -37.667 63.958 1.00 74.44 83 PHE A O 1
ATOM 640 N N . GLN A 1 84 ? -75.523 -36.579 62.241 1.00 80.19 84 GLN A N 1
ATOM 641 C CA . GLN A 1 84 ? -74.677 -37.183 61.213 1.00 80.19 84 GLN A CA 1
ATOM 642 C C . GLN A 1 84 ? -73.446 -36.318 60.923 1.00 80.19 84 GLN A C 1
ATOM 644 O O . GLN A 1 84 ? -73.475 -35.092 61.044 1.00 80.19 84 GLN A O 1
ATOM 649 N N . TYR A 1 85 ? -72.350 -36.963 60.520 1.00 78.81 85 TYR A N 1
ATOM 650 C CA . TYR A 1 85 ? -71.130 -36.270 60.115 1.00 78.81 85 TYR A CA 1
ATOM 651 C C . TYR A 1 85 ? -71.406 -35.386 58.890 1.00 78.81 85 TYR A C 1
ATOM 653 O O . TYR A 1 85 ? -71.718 -35.887 57.812 1.00 78.81 85 TYR A O 1
ATOM 661 N N . LYS A 1 86 ? -71.267 -34.068 59.051 1.00 76.81 86 LYS A N 1
ATOM 662 C CA . LYS A 1 86 ? -71.284 -33.093 57.954 1.00 76.81 86 LYS A CA 1
ATOM 663 C C . LYS A 1 86 ? -69.880 -32.511 57.820 1.00 76.81 86 LYS A C 1
ATOM 665 O O . LYS A 1 86 ? -69.347 -31.967 58.787 1.00 76.81 86 LYS A O 1
ATOM 670 N N . SER A 1 87 ? -69.265 -32.627 56.645 1.00 74.19 87 SER A N 1
ATOM 671 C CA . SER A 1 87 ? -67.986 -31.965 56.372 1.00 74.19 87 SER A CA 1
ATOM 672 C C . SER A 1 87 ? -68.207 -30.453 56.299 1.00 74.19 87 SER A C 1
ATOM 674 O O . SER A 1 87 ? -68.975 -29.991 55.458 1.00 74.19 87 SER A O 1
ATOM 676 N N . GLY A 1 88 ? -67.553 -29.688 57.173 1.00 77.88 88 GLY A N 1
ATOM 677 C CA . GLY A 1 88 ? -67.623 -28.226 57.148 1.00 77.88 88 GLY A CA 1
ATOM 678 C C . GLY A 1 88 ? -66.888 -27.641 55.941 1.00 77.88 88 GLY A C 1
ATOM 679 O O . GLY A 1 88 ? -65.774 -28.062 55.624 1.00 77.88 88 GLY A O 1
ATOM 680 N N . GLU A 1 89 ? -67.498 -26.659 55.279 1.00 79.62 89 GLU A N 1
ATOM 681 C CA . GLU A 1 89 ? -66.838 -25.871 54.237 1.00 79.62 89 GLU A CA 1
ATOM 682 C C . GLU A 1 89 ? -65.709 -25.034 54.854 1.00 79.62 89 GLU A C 1
ATOM 684 O O . GLU A 1 89 ? -65.849 -24.457 55.935 1.00 79.62 89 GLU A O 1
ATOM 689 N N . ARG A 1 90 ? -64.552 -24.976 54.183 1.00 76.69 90 ARG A N 1
ATOM 690 C CA . ARG A 1 90 ? -63.462 -24.094 54.616 1.00 76.69 90 ARG A CA 1
ATOM 691 C C . ARG A 1 90 ? -63.846 -22.657 54.287 1.00 76.69 90 ARG A C 1
ATOM 693 O O . ARG A 1 90 ? -64.151 -22.359 53.138 1.00 76.69 90 ARG A O 1
ATOM 700 N N . TYR A 1 91 ? -63.778 -21.773 55.278 1.00 74.38 91 TYR A N 1
ATOM 701 C CA . TYR A 1 91 ? -63.992 -20.344 55.067 1.00 74.38 91 TYR A CA 1
ATOM 702 C C . TYR A 1 91 ? -63.066 -19.796 53.969 1.00 74.38 91 TYR A C 1
ATOM 704 O O . TYR A 1 91 ? -61.875 -20.119 53.923 1.00 74.38 91 TYR A O 1
ATOM 712 N N . GLU A 1 92 ? -63.619 -18.928 53.120 1.00 76.38 92 GLU A N 1
ATOM 713 C CA . GLU A 1 92 ? -62.883 -18.114 52.149 1.00 76.38 92 GLU A CA 1
ATOM 714 C C . GLU A 1 92 ? -61.666 -17.454 52.821 1.00 76.38 92 GLU A C 1
ATOM 716 O O . GLU A 1 92 ? -61.788 -16.707 53.798 1.00 76.38 92 GLU A O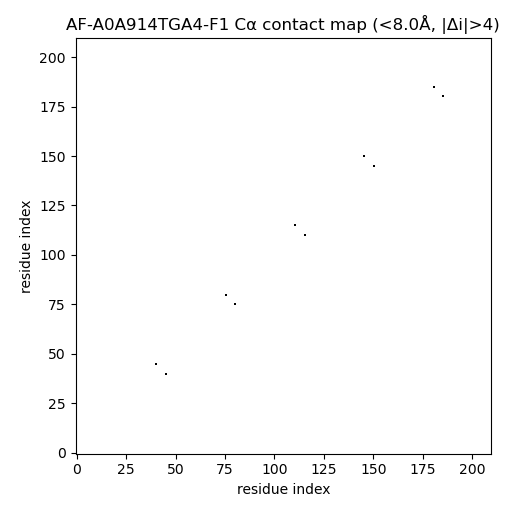 1
ATOM 721 N N . THR A 1 93 ? -60.465 -17.727 52.307 1.00 77.00 93 THR A N 1
ATOM 722 C CA . THR A 1 93 ? -59.231 -17.149 52.854 1.00 77.00 93 THR A CA 1
ATOM 723 C C . THR A 1 93 ? -59.140 -15.674 52.460 1.00 77.00 93 THR A C 1
ATOM 725 O O . THR A 1 93 ? -58.675 -15.332 51.372 1.00 77.00 93 THR A O 1
ATOM 728 N N . ARG A 1 94 ? -59.559 -14.767 53.351 1.00 76.81 94 ARG A N 1
ATOM 729 C CA . ARG A 1 94 ? -59.365 -13.320 53.169 1.00 76.81 94 ARG A CA 1
ATOM 730 C C . ARG A 1 94 ? -57.895 -12.947 53.364 1.00 76.81 94 ARG A C 1
ATOM 732 O O . ARG A 1 94 ? -57.404 -12.898 54.488 1.00 76.81 94 ARG A O 1
ATOM 739 N N . LYS A 1 95 ? -57.197 -12.643 52.266 1.00 80.75 95 LYS A N 1
ATOM 740 C CA . LYS A 1 95 ? -55.854 -12.047 52.316 1.00 80.75 95 LYS A CA 1
ATOM 741 C C . LYS A 1 95 ? -55.956 -10.562 52.703 1.00 80.75 95 LYS A C 1
ATOM 743 O O . LYS A 1 95 ? -56.777 -9.855 52.112 1.00 80.75 95 LYS A O 1
ATOM 748 N N . PRO A 1 96 ? -55.156 -10.072 53.667 1.00 81.69 96 PRO A N 1
ATOM 749 C CA . PRO A 1 96 ? -55.116 -8.650 53.987 1.00 81.69 96 PRO A CA 1
ATOM 750 C C . PRO A 1 96 ? -54.604 -7.852 52.781 1.00 81.69 96 PRO A C 1
ATOM 752 O O . PRO A 1 96 ? -53.745 -8.321 52.033 1.00 81.69 96 PRO A O 1
ATOM 755 N N . LYS A 1 97 ? -55.154 -6.648 52.578 1.00 81.19 97 LYS A N 1
ATOM 756 C CA . LYS A 1 97 ? -54.682 -5.737 51.529 1.00 81.19 97 LYS A CA 1
ATOM 757 C C . LYS A 1 97 ? -53.267 -5.270 51.876 1.00 81.19 97 LYS A C 1
ATOM 759 O O . LYS A 1 97 ? -53.021 -4.890 53.017 1.00 81.19 97 LYS A O 1
ATOM 764 N N . ASP A 1 98 ? -52.369 -5.306 50.892 1.00 81.62 98 ASP A N 1
ATOM 765 C CA . ASP A 1 98 ? -51.016 -4.762 51.024 1.00 81.62 98 ASP A CA 1
ATOM 766 C C . ASP A 1 98 ? -51.106 -3.279 51.405 1.00 81.62 98 ASP A C 1
ATOM 768 O O . ASP A 1 98 ? -51.760 -2.490 50.719 1.00 81.62 98 ASP A O 1
ATOM 772 N N . SER A 1 99 ? -50.487 -2.924 52.529 1.00 79.19 99 SER A N 1
ATOM 773 C CA . SER A 1 99 ? -50.519 -1.572 53.081 1.00 79.19 99 SER A CA 1
ATOM 774 C C . SER A 1 99 ? -49.603 -0.613 52.326 1.00 79.19 99 SER A C 1
ATOM 776 O O . SER A 1 99 ? -49.664 0.589 52.568 1.00 79.19 99 SER A O 1
ATOM 778 N N . GLY A 1 100 ? -48.743 -1.116 51.431 1.00 77.69 100 GLY A N 1
ATOM 779 C CA . GLY A 1 100 ? -47.856 -0.283 50.620 1.00 77.69 100 GLY A CA 1
ATOM 780 C C . GLY A 1 100 ? -46.808 0.493 51.424 1.00 77.69 100 GLY A C 1
ATOM 781 O O . GLY A 1 100 ? -46.071 1.271 50.835 1.00 77.69 100 GLY A O 1
ATOM 782 N N . ILE A 1 101 ? -46.690 0.255 52.737 1.00 78.31 101 ILE A N 1
ATOM 783 C CA . ILE A 1 101 ? -45.799 0.984 53.661 1.00 78.31 101 ILE A CA 1
ATOM 784 C C . ILE A 1 101 ? -44.325 0.886 53.235 1.00 78.31 101 ILE A C 1
ATOM 786 O O . ILE A 1 101 ? -43.536 1.784 53.504 1.00 78.31 101 ILE A O 1
ATOM 790 N N . LEU A 1 102 ? -43.950 -0.199 52.551 1.00 78.56 102 LEU A N 1
ATOM 791 C CA . LEU A 1 102 ? -42.588 -0.437 52.066 1.00 78.56 102 LEU A CA 1
ATOM 792 C C . LEU A 1 102 ? -42.373 -0.018 50.605 1.00 78.56 102 LEU A C 1
ATOM 794 O O . LEU A 1 102 ? -41.298 -0.255 50.053 1.00 78.56 102 LEU A O 1
ATOM 798 N N . LYS A 1 103 ? -43.370 0.591 49.954 1.00 75.00 103 LYS A N 1
ATOM 799 C CA . LYS A 1 103 ? -43.193 1.163 48.619 1.00 75.00 103 LYS A CA 1
ATOM 800 C C . LYS A 1 103 ? -42.478 2.495 48.794 1.00 75.00 103 LYS A C 1
ATOM 802 O O . LYS A 1 103 ? -43.103 3.525 49.004 1.00 75.00 103 LYS A O 1
ATOM 807 N N . GLY A 1 104 ? -41.150 2.459 48.774 1.00 75.69 104 GLY A N 1
ATOM 808 C CA . GLY A 1 104 ? -40.350 3.676 48.728 1.00 75.69 104 GLY A CA 1
ATOM 809 C C . GLY A 1 104 ? -40.720 4.474 47.478 1.00 75.69 104 GLY A C 1
ATOM 810 O O . GLY A 1 104 ? -40.390 4.065 46.371 1.00 75.69 104 GLY A O 1
ATOM 811 N N . GLU A 1 105 ? -41.420 5.594 47.650 1.00 75.06 105 GLU A N 1
ATOM 812 C CA . GLU A 1 105 ? -41.828 6.480 46.544 1.00 75.06 105 GLU A CA 1
ATOM 813 C C . GLU A 1 105 ? -40.673 7.364 46.036 1.00 75.06 105 GLU A C 1
ATOM 815 O O . GLU A 1 105 ? -40.803 8.092 45.054 1.00 75.06 105 GLU A O 1
ATOM 820 N N . GLY A 1 106 ? -39.512 7.287 46.691 1.00 73.75 106 GLY A N 1
ATOM 821 C CA . GLY A 1 106 ? -38.314 8.025 46.318 1.00 73.75 106 GLY A CA 1
ATOM 822 C C . GLY A 1 106 ? -37.579 7.358 45.162 1.00 73.75 106 GLY A C 1
ATOM 823 O O . GLY A 1 106 ? -36.952 6.311 45.329 1.00 73.75 106 GLY A O 1
ATOM 824 N N . LYS A 1 107 ? -37.597 7.993 43.989 1.00 79.25 107 LYS A N 1
ATOM 825 C CA . LYS A 1 107 ? -36.695 7.641 42.890 1.00 79.25 107 LYS A CA 1
ATOM 826 C C . LYS A 1 107 ? -35.255 7.937 43.326 1.00 79.25 107 LYS A C 1
ATOM 828 O O . LYS A 1 107 ? -34.936 9.064 43.688 1.00 79.25 107 LYS A O 1
ATOM 833 N N . PHE A 1 108 ? -34.389 6.927 43.303 1.00 82.62 108 PHE A N 1
ATOM 834 C CA . PHE A 1 108 ? -32.986 7.093 43.678 1.00 82.62 108 PHE A CA 1
ATOM 835 C C . PHE A 1 108 ? -32.231 7.895 42.611 1.00 82.62 108 PHE A C 1
ATOM 837 O O . PHE A 1 108 ? -32.036 7.428 41.486 1.00 82.62 108 PHE A O 1
ATOM 844 N N . GLU A 1 109 ? -31.783 9.093 42.971 1.00 78.50 109 GLU A N 1
ATOM 845 C CA . GLU A 1 109 ? -30.933 9.933 42.128 1.00 78.50 109 GLU A CA 1
ATOM 846 C C . GLU A 1 109 ? -29.458 9.680 42.459 1.00 78.50 109 GLU A C 1
ATOM 848 O O . GLU A 1 109 ? -28.817 10.399 43.217 1.00 78.50 109 GLU A O 1
ATOM 853 N N . GLY A 1 110 ? -28.914 8.605 41.888 1.00 83.88 110 GLY A N 1
ATOM 854 C CA . GLY A 1 110 ? -27.526 8.176 42.086 1.00 83.88 110 GLY A CA 1
ATOM 855 C C . GLY A 1 110 ? -26.500 8.867 41.186 1.00 83.88 110 GLY A C 1
ATOM 856 O O . GLY A 1 110 ? -25.546 8.214 40.765 1.00 83.88 110 GLY A O 1
ATOM 857 N N . GLN A 1 111 ? -26.696 10.136 40.820 1.00 82.75 111 GLN A N 1
ATOM 858 C CA . GLN A 1 111 ? -25.710 10.856 40.010 1.00 82.75 111 GLN A CA 1
ATOM 859 C C . GLN A 1 111 ? -24.657 11.511 40.902 1.00 82.75 111 GLN A C 1
ATOM 861 O O . GLN A 1 111 ? -24.960 12.251 41.832 1.00 82.75 111 GLN A O 1
ATOM 866 N N . THR A 1 112 ? -23.390 11.230 40.609 1.00 85.06 112 THR A N 1
ATOM 867 C CA . THR A 1 112 ? -22.247 11.832 41.304 1.00 85.06 112 THR A CA 1
ATOM 868 C C . THR A 1 112 ? -21.708 13.008 40.496 1.00 85.06 112 THR A C 1
ATOM 870 O O . THR A 1 112 ? -21.778 12.991 39.265 1.00 85.06 112 THR A O 1
ATOM 873 N N . VAL A 1 113 ? -21.084 13.983 41.163 1.00 84.50 113 VAL A N 1
ATOM 874 C CA . VAL A 1 113 ? -20.438 15.137 40.501 1.00 84.50 113 VAL A CA 1
ATOM 875 C C . VAL A 1 113 ? -19.455 14.677 39.420 1.00 84.50 113 VAL A C 1
ATOM 877 O O . VAL A 1 113 ? -19.444 15.191 38.307 1.00 84.50 113 VAL A O 1
ATOM 880 N N . LYS A 1 114 ? -18.708 13.602 39.697 1.00 86.50 114 LYS A N 1
ATOM 881 C CA . LYS A 1 114 ? -17.791 12.986 38.734 1.00 86.50 114 LYS A CA 1
ATOM 882 C C . LYS A 1 114 ? -18.501 12.529 37.455 1.00 86.50 114 LYS A C 1
ATOM 884 O O . LYS A 1 114 ? -17.984 12.756 36.367 1.00 86.50 114 LYS A O 1
ATOM 889 N N . SER A 1 115 ? -19.664 11.884 37.578 1.00 82.50 115 SER A N 1
ATOM 890 C CA . SER A 1 115 ? -20.427 11.392 36.421 1.00 82.50 115 SER A CA 1
ATOM 891 C C . SER A 1 115 ? -21.084 12.505 35.604 1.00 82.50 115 SER A C 1
ATOM 893 O O . SER A 1 115 ? -21.228 12.346 34.395 1.00 82.50 115 SER A O 1
ATOM 895 N N . SER A 1 116 ? -21.457 13.624 36.233 1.00 81.94 116 SER A N 1
ATOM 896 C CA . SER A 1 116 ? -22.013 14.778 35.518 1.00 81.94 116 SER A CA 1
ATOM 897 C C . SER A 1 116 ? -20.932 15.636 34.856 1.00 81.94 116 SER A C 1
ATOM 899 O O . SER A 1 116 ? -21.148 16.173 33.774 1.00 81.94 116 SER A O 1
ATOM 901 N N . GLU A 1 117 ? -19.765 15.767 35.487 1.00 86.06 117 GLU A N 1
ATOM 902 C CA . GLU A 1 117 ? -18.720 16.703 35.061 1.00 86.06 117 GLU A CA 1
ATOM 903 C C . GLU A 1 117 ? -17.745 16.097 34.039 1.00 86.06 117 GLU A C 1
ATOM 905 O O . GLU A 1 117 ? -17.324 16.772 33.097 1.00 86.06 117 GLU A O 1
ATOM 910 N N . PHE A 1 118 ? -17.436 14.804 34.164 1.00 81.25 118 PHE A N 1
ATOM 911 C CA . PHE A 1 118 ? -16.489 14.104 33.293 1.00 81.25 118 PHE A CA 1
ATOM 912 C C . PHE A 1 118 ? -17.215 13.173 32.324 1.00 81.25 118 PHE A C 1
ATOM 914 O O . PHE A 1 118 ? -17.136 11.947 32.415 1.00 81.25 118 PHE A O 1
ATOM 921 N N . SER A 1 119 ? -17.921 13.775 31.371 1.00 83.56 119 SER A N 1
ATOM 922 C CA . SER A 1 119 ? -18.456 13.075 30.202 1.00 83.56 119 SER A CA 1
ATOM 923 C C . SER A 1 119 ? -17.437 13.075 29.052 1.00 83.56 119 SER A C 1
ATOM 925 O O . SER A 1 119 ? -16.627 14.002 28.938 1.00 83.56 119 SER A O 1
ATOM 927 N N . PRO A 1 120 ? -17.432 12.041 28.189 1.00 84.69 120 PRO A N 1
ATOM 928 C CA . PRO A 1 120 ? -16.569 12.024 27.015 1.00 84.69 120 PRO A CA 1
ATOM 929 C C . PRO A 1 120 ? -16.957 13.175 26.081 1.00 84.69 120 PRO A C 1
ATOM 931 O O . PRO A 1 120 ? -18.041 13.183 25.501 1.00 84.69 120 PRO A O 1
ATOM 934 N N . LYS A 1 121 ? -16.063 14.155 25.933 1.00 83.69 121 LYS A N 1
ATOM 935 C CA . LYS A 1 121 ? -16.209 15.245 24.965 1.00 83.69 121 LYS A CA 1
ATOM 936 C C . LYS A 1 121 ? -15.482 14.863 23.682 1.00 83.69 121 LYS A C 1
ATOM 938 O O . LYS A 1 121 ? -14.320 14.459 23.721 1.00 83.69 121 LYS A O 1
ATOM 943 N N . GLN A 1 122 ? -16.157 14.991 22.545 1.00 78.81 122 GLN A N 1
ATOM 944 C CA . GLN A 1 122 ? -15.513 14.837 21.247 1.00 78.81 122 GLN A CA 1
ATOM 945 C C . GLN A 1 122 ? -14.610 16.053 21.012 1.00 78.81 122 GLN A C 1
ATOM 947 O O . GLN A 1 122 ? -15.096 17.172 20.881 1.00 78.81 122 GLN A O 1
ATOM 952 N N . GLY A 1 123 ? -13.294 15.836 21.029 1.00 81.62 1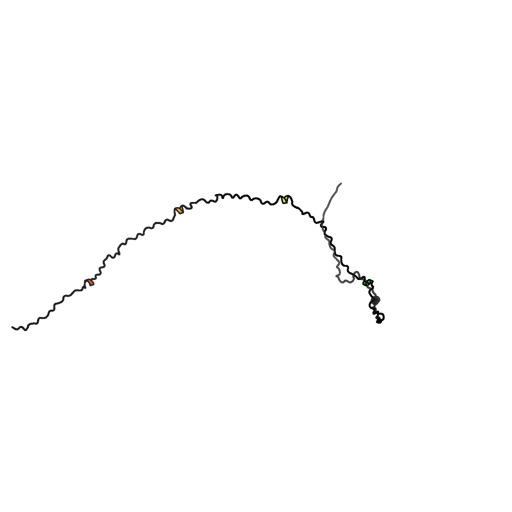23 GLY A N 1
ATOM 953 C CA . GLY A 1 123 ? -12.313 16.885 20.764 1.00 81.62 123 GLY A CA 1
ATOM 954 C C . GLY A 1 123 ? -12.294 17.294 19.291 1.00 81.62 123 GLY A C 1
ATOM 955 O O . GLY A 1 123 ? -12.540 16.473 18.402 1.00 81.62 123 GLY A O 1
ATOM 956 N N . GLU A 1 124 ? -11.971 18.558 19.032 1.00 82.81 124 GLU A N 1
ATOM 957 C CA . GLU A 1 124 ? -11.738 19.063 17.680 1.00 82.81 124 GLU A CA 1
ATOM 958 C C . GLU A 1 124 ? -10.457 18.445 17.104 1.00 82.81 124 GLU A C 1
ATOM 960 O O . GLU A 1 124 ? -9.425 18.351 17.775 1.00 82.81 124 GLU A O 1
ATOM 965 N N . ARG A 1 125 ? -10.514 17.983 15.850 1.00 79.06 125 ARG A N 1
ATOM 966 C CA . ARG A 1 125 ? -9.318 17.517 15.142 1.00 79.06 125 ARG A CA 1
ATOM 967 C C . ARG A 1 125 ? -8.584 18.726 14.582 1.00 79.06 125 ARG A C 1
ATOM 969 O O . ARG A 1 125 ? -9.156 19.474 13.799 1.00 79.06 125 ARG A O 1
ATOM 976 N N . TYR A 1 126 ? -7.311 18.867 14.940 1.00 77.12 126 TYR A N 1
ATOM 977 C CA . TYR A 1 126 ? -6.436 19.876 14.350 1.00 77.12 126 TYR A CA 1
ATOM 978 C C . TYR A 1 126 ? -6.380 19.744 12.824 1.00 77.12 126 TYR A C 1
ATOM 980 O O . TYR A 1 126 ? -6.318 18.632 12.287 1.00 77.12 126 TYR A O 1
ATOM 988 N N . GLU A 1 127 ? -6.358 20.886 12.136 1.00 78.50 127 GLU A N 1
ATOM 989 C CA . GLU A 1 127 ? -6.150 20.939 10.692 1.00 78.50 127 GLU A CA 1
ATOM 990 C C . GLU A 1 127 ? -4.804 20.306 10.324 1.00 78.50 127 GLU A C 1
ATOM 992 O O . GLU A 1 127 ? -3.740 20.676 10.833 1.00 78.50 127 GLU A O 1
ATOM 997 N N . ILE A 1 128 ? -4.844 19.332 9.416 1.00 77.50 128 ILE A N 1
ATOM 998 C CA . ILE A 1 128 ? -3.644 18.663 8.921 1.00 77.50 128 ILE A CA 1
ATOM 999 C C . ILE A 1 128 ? -2.938 19.624 7.961 1.00 77.50 128 ILE A C 1
ATOM 1001 O O . ILE A 1 128 ? -3.274 19.700 6.779 1.00 77.50 128 ILE A O 1
ATOM 1005 N N . LYS A 1 129 ? -1.920 20.338 8.451 1.00 77.12 129 LYS A N 1
ATOM 1006 C CA . LYS A 1 129 ? -0.983 21.063 7.583 1.00 77.12 129 LYS A CA 1
ATOM 1007 C C . LYS A 1 129 ? -0.128 20.058 6.812 1.00 77.12 129 LYS A C 1
ATOM 1009 O O . LYS A 1 129 ? 0.844 19.511 7.336 1.00 77.12 129 LYS A O 1
ATOM 1014 N N . LYS A 1 130 ? -0.502 19.798 5.559 1.00 69.38 130 LYS A N 1
ATOM 1015 C CA . LYS A 1 130 ? 0.293 18.991 4.631 1.00 69.38 130 LYS A CA 1
ATOM 1016 C C . LYS A 1 130 ? 1.548 19.788 4.267 1.00 69.38 130 LYS A C 1
ATOM 1018 O O . LYS A 1 130 ? 1.439 20.908 3.781 1.00 69.38 130 LYS A O 1
ATOM 1023 N N . ARG A 1 131 ? 2.733 19.239 4.550 1.00 70.38 131 ARG A N 1
ATOM 1024 C CA . ARG A 1 131 ? 3.998 19.855 4.123 1.00 70.38 131 ARG A CA 1
ATOM 1025 C C . ARG A 1 131 ? 4.025 19.881 2.595 1.00 70.38 131 ARG A C 1
ATOM 1027 O O . ARG A 1 131 ? 3.624 18.892 1.977 1.00 70.38 131 ARG A O 1
ATOM 1034 N N . GLU A 1 132 ? 4.466 20.992 2.011 1.00 72.62 132 GLU A N 1
ATOM 1035 C CA . GLU A 1 132 ? 4.711 21.065 0.570 1.00 72.62 132 GLU A CA 1
ATOM 1036 C C . GLU A 1 132 ? 5.665 19.935 0.177 1.00 72.62 132 GLU A C 1
ATOM 1038 O O . GLU A 1 132 ? 6.613 19.623 0.905 1.00 72.62 132 GLU A O 1
ATOM 1043 N N . VAL A 1 133 ? 5.340 19.245 -0.918 1.00 66.19 133 VAL A N 1
ATOM 1044 C CA . VAL A 1 133 ? 6.101 18.083 -1.376 1.00 66.19 133 VAL A CA 1
ATOM 1045 C C . VAL A 1 133 ? 7.497 18.580 -1.718 1.00 66.19 133 VAL A C 1
ATOM 1047 O O . VAL A 1 133 ? 7.665 19.389 -2.625 1.00 66.19 133 VAL A O 1
ATOM 1050 N N . SER A 1 134 ? 8.484 18.144 -0.943 1.00 65.88 134 SER A N 1
ATOM 1051 C CA . SER A 1 134 ? 9.861 18.571 -1.118 1.00 65.88 134 SER A CA 1
ATOM 1052 C C . SER A 1 134 ? 10.352 18.185 -2.514 1.00 65.88 134 SER A C 1
ATOM 1054 O O . SER A 1 134 ? 10.142 17.061 -2.974 1.00 65.88 134 SER A O 1
ATOM 1056 N N . GLU A 1 135 ? 11.050 19.111 -3.174 1.00 69.81 135 GLU A N 1
ATOM 1057 C CA . GLU A 1 135 ? 11.598 18.956 -4.533 1.00 69.81 135 GLU A CA 1
ATOM 1058 C C . GLU A 1 135 ? 12.657 17.844 -4.664 1.00 69.81 135 GLU A C 1
ATOM 1060 O O . GLU A 1 135 ? 13.198 17.618 -5.737 1.00 69.81 135 GLU A O 1
ATOM 1065 N N . ILE A 1 136 ? 12.915 17.104 -3.582 1.00 69.56 136 ILE A N 1
ATOM 1066 C CA . ILE A 1 136 ? 13.890 16.012 -3.461 1.00 69.56 136 ILE A CA 1
ATOM 1067 C C . ILE A 1 136 ? 13.660 14.911 -4.509 1.00 69.56 136 ILE A C 1
ATOM 1069 O O . ILE A 1 136 ? 14.604 14.239 -4.906 1.00 69.56 136 ILE A O 1
ATOM 1073 N N . TRP A 1 137 ? 12.418 14.731 -4.966 1.00 72.56 137 TRP A N 1
ATOM 1074 C CA . TRP A 1 137 ? 12.051 13.715 -5.959 1.00 72.56 137 TRP A CA 1
ATOM 1075 C C . TRP A 1 137 ? 11.833 14.274 -7.371 1.00 72.56 137 TRP A C 1
ATOM 1077 O O . TRP A 1 137 ? 11.351 13.550 -8.245 1.00 72.56 137 TRP A O 1
ATOM 1087 N N . LYS A 1 138 ? 12.143 15.552 -7.621 1.00 71.06 138 LYS A N 1
ATOM 1088 C CA . LYS A 1 138 ? 12.069 16.104 -8.975 1.00 71.06 138 LYS A CA 1
ATOM 1089 C C . LYS A 1 138 ? 13.239 15.571 -9.799 1.00 71.06 138 LYS A C 1
ATOM 1091 O O . LYS A 1 138 ? 14.383 15.960 -9.601 1.00 71.06 138 LYS A O 1
ATOM 1096 N N . ASN A 1 139 ? 12.940 14.708 -10.764 1.00 72.12 139 ASN A N 1
ATOM 1097 C CA . ASN A 1 139 ? 13.904 14.257 -11.769 1.00 72.12 139 ASN A CA 1
ATOM 1098 C C . ASN A 1 139 ? 13.980 15.276 -12.920 1.00 72.12 139 ASN A C 1
ATOM 1100 O O . ASN A 1 139 ? 13.717 14.949 -14.076 1.00 72.12 139 ASN A O 1
ATOM 1104 N N . GLU A 1 140 ? 14.279 16.533 -12.597 1.00 71.44 140 GLU A N 1
ATOM 1105 C CA . GLU A 1 140 ? 14.479 17.594 -13.586 1.00 71.44 140 GLU A CA 1
ATOM 1106 C C . GLU A 1 140 ? 15.954 17.610 -14.002 1.00 71.44 140 GLU A C 1
ATOM 1108 O O . GLU A 1 140 ? 16.791 18.296 -13.424 1.00 71.44 140 GLU A O 1
ATOM 1113 N N . GLY A 1 141 ? 16.288 16.789 -14.995 1.00 71.50 141 GLY A N 1
ATOM 1114 C CA . GLY A 1 141 ? 17.623 16.748 -15.580 1.00 71.50 141 GLY A CA 1
ATOM 1115 C C . GLY A 1 141 ? 17.662 15.776 -16.747 1.00 71.50 141 GLY A C 1
ATOM 1116 O O . GLY A 1 141 ? 17.642 14.564 -16.546 1.00 71.50 141 GLY A O 1
ATOM 1117 N N . ASN A 1 142 ? 17.698 16.296 -17.974 1.00 77.25 142 ASN A N 1
ATOM 1118 C CA . ASN A 1 142 ? 17.982 15.463 -19.135 1.00 77.25 142 ASN A CA 1
ATOM 1119 C C . ASN A 1 142 ? 19.488 15.184 -19.159 1.00 77.25 142 ASN A C 1
ATOM 1121 O O . ASN A 1 142 ? 20.285 16.114 -19.271 1.00 77.25 142 ASN A O 1
ATOM 1125 N N . MET A 1 143 ? 19.872 13.919 -19.004 1.00 77.62 143 MET A N 1
ATOM 1126 C CA . MET A 1 143 ? 21.264 13.495 -19.099 1.00 77.62 143 MET A CA 1
ATOM 1127 C C . MET A 1 143 ? 21.541 13.056 -20.533 1.00 77.62 143 MET A C 1
ATOM 1129 O O . MET A 1 143 ? 20.880 12.146 -21.036 1.00 77.62 143 MET A O 1
ATOM 1133 N N . ASP A 1 144 ? 22.535 13.667 -21.175 1.00 77.44 144 ASP A N 1
ATOM 1134 C CA . ASP A 1 144 ? 22.989 13.245 -22.497 1.00 77.44 144 ASP A CA 1
ATOM 1135 C C . ASP A 1 144 ? 23.585 11.833 -22.407 1.00 77.44 144 ASP A C 1
ATOM 1137 O O . ASP A 1 144 ? 24.722 11.619 -21.991 1.00 77.44 144 ASP A O 1
ATOM 1141 N N . SER A 1 145 ? 22.779 10.834 -22.769 1.00 80.62 145 SER A N 1
ATOM 1142 C CA . SER A 1 145 ? 23.092 9.410 -22.608 1.00 80.62 145 SER A CA 1
ATOM 1143 C C . SER A 1 145 ? 23.834 8.814 -23.813 1.00 80.62 145 SER A C 1
ATOM 1145 O O . SER A 1 145 ? 23.755 7.607 -24.070 1.00 80.62 145 SER A O 1
ATOM 1147 N N . VAL A 1 146 ? 24.480 9.650 -24.628 1.00 85.56 146 VAL A N 1
ATOM 1148 C CA . VAL A 1 146 ? 25.192 9.213 -25.833 1.00 85.56 146 VAL A CA 1
ATOM 1149 C C . VAL A 1 146 ? 26.675 9.112 -25.515 1.00 85.56 146 VAL A C 1
ATOM 1151 O O . VAL A 1 146 ? 27.321 10.086 -25.147 1.00 85.56 146 VAL A O 1
ATOM 1154 N N . THR A 1 147 ? 27.223 7.907 -25.643 1.00 85.44 147 THR A N 1
ATOM 1155 C CA . THR A 1 147 ? 28.653 7.672 -25.459 1.00 85.44 147 THR A CA 1
ATOM 1156 C C . THR A 1 147 ? 29.428 8.098 -26.700 1.00 85.44 147 THR A C 1
ATOM 1158 O O . THR A 1 147 ? 28.929 7.992 -27.820 1.00 85.44 147 THR A O 1
ATOM 1161 N N . VAL A 1 148 ? 30.686 8.500 -26.508 1.00 86.94 148 VAL A N 1
ATOM 1162 C CA . VAL A 1 148 ? 31.609 8.865 -27.597 1.00 86.94 148 VAL A CA 1
ATOM 1163 C C . VAL A 1 148 ? 31.696 7.752 -28.647 1.00 86.94 148 VAL A C 1
ATOM 1165 O O . VAL A 1 148 ? 31.572 8.007 -29.833 1.00 86.94 148 VAL A O 1
ATOM 1168 N N . ASN A 1 149 ? 31.755 6.487 -28.220 1.00 87.00 149 ASN A N 1
ATOM 1169 C CA . ASN A 1 149 ? 31.766 5.344 -29.136 1.00 87.00 149 ASN A CA 1
ATOM 1170 C C . ASN A 1 149 ? 30.508 5.272 -30.027 1.00 87.00 149 ASN A C 1
ATOM 1172 O O . ASN A 1 149 ? 30.597 4.994 -31.217 1.00 87.00 149 ASN A O 1
ATOM 1176 N N . ARG A 1 150 ? 29.321 5.546 -29.467 1.00 86.75 150 ARG A N 1
ATOM 1177 C CA . ARG A 1 150 ? 28.065 5.555 -30.233 1.00 86.75 150 ARG A CA 1
ATOM 1178 C C . ARG A 1 150 ? 27.994 6.735 -31.207 1.00 86.75 150 ARG A C 1
ATOM 1180 O O . ARG A 1 150 ? 27.363 6.603 -32.253 1.00 86.75 150 ARG A O 1
ATOM 1187 N N . GLN A 1 151 ? 28.610 7.860 -30.850 1.00 87.00 151 GLN A N 1
ATOM 1188 C CA . GLN A 1 151 ? 28.727 9.037 -31.707 1.00 87.00 151 GLN A CA 1
ATOM 1189 C C . GLN A 1 151 ? 29.679 8.761 -32.883 1.00 87.00 151 GLN A C 1
ATOM 1191 O O . GLN A 1 151 ? 29.314 8.964 -34.041 1.00 87.00 151 GLN A O 1
ATOM 1196 N N . ASP A 1 152 ? 30.869 8.244 -32.578 1.00 89.06 152 ASP A N 1
ATOM 1197 C CA . ASP A 1 152 ? 31.984 8.134 -33.520 1.00 89.06 152 ASP A CA 1
ATOM 1198 C C . ASP A 1 152 ? 31.859 6.923 -34.455 1.00 89.06 152 ASP A C 1
ATOM 1200 O O . ASP A 1 152 ? 32.248 6.995 -35.618 1.00 89.06 152 ASP A O 1
ATOM 1204 N N . TYR A 1 153 ? 31.271 5.820 -33.982 1.00 83.00 153 TYR A N 1
ATOM 1205 C CA . TYR A 1 153 ? 31.097 4.580 -34.749 1.00 83.00 153 TYR A CA 1
ATOM 1206 C C . TYR A 1 153 ? 29.630 4.345 -35.115 1.00 83.00 153 TYR A C 1
ATOM 1208 O O . TYR A 1 153 ? 29.056 3.275 -34.895 1.00 83.00 153 TYR A O 1
ATOM 1216 N N . SER A 1 154 ? 28.999 5.374 -35.675 1.00 84.06 154 SER A N 1
ATOM 1217 C CA . SER A 1 154 ? 27.670 5.248 -36.269 1.00 84.06 154 SER A CA 1
ATOM 1218 C C . SER A 1 154 ? 27.749 4.616 -37.666 1.00 84.06 154 SER A C 1
ATOM 1220 O O . SER A 1 154 ? 28.763 4.687 -38.357 1.00 84.06 154 SER A O 1
ATOM 1222 N N . HIS A 1 155 ? 26.677 3.938 -38.086 1.00 82.69 155 HIS A N 1
ATOM 1223 C CA . HIS A 1 155 ? 26.654 3.265 -39.383 1.00 82.69 155 HIS A CA 1
ATOM 1224 C C . HIS A 1 155 ? 26.640 4.299 -40.511 1.00 82.69 155 HIS A C 1
ATOM 1226 O O . HIS A 1 155 ? 25.626 4.961 -40.738 1.00 82.69 155 HIS A O 1
ATOM 1232 N N . THR A 1 156 ? 27.731 4.387 -41.264 1.00 79.81 156 THR A N 1
ATOM 1233 C CA . THR A 1 156 ? 27.788 5.119 -42.529 1.00 79.81 156 THR A CA 1
ATOM 1234 C C . THR A 1 156 ? 27.689 4.123 -43.683 1.00 79.81 156 THR A C 1
ATOM 1236 O O . THR A 1 156 ? 28.301 3.053 -43.672 1.00 79.81 156 THR A O 1
ATOM 1239 N N . LYS A 1 157 ? 26.852 4.421 -44.682 1.00 81.44 157 LYS A N 1
ATOM 1240 C CA . LYS A 1 157 ? 26.828 3.624 -45.915 1.00 81.44 157 LYS A CA 1
ATOM 1241 C C . LYS A 1 157 ? 28.070 3.997 -46.718 1.00 81.44 157 LYS A C 1
ATOM 1243 O O . LYS A 1 157 ? 28.215 5.153 -47.088 1.00 81.44 157 LYS A O 1
ATOM 1248 N N . GLY A 1 158 ? 28.955 3.029 -46.945 1.00 81.62 158 GLY A N 1
ATOM 1249 C CA . GLY A 1 158 ? 30.123 3.213 -47.802 1.00 81.62 158 GLY A CA 1
ATOM 1250 C C . GLY A 1 158 ? 29.724 3.328 -49.271 1.00 81.62 158 GLY A C 1
ATOM 1251 O O . GLY A 1 158 ? 28.823 2.617 -49.731 1.00 81.62 158 GLY A O 1
ATOM 1252 N N . ASP A 1 159 ? 30.411 4.205 -49.998 1.00 83.31 159 ASP A N 1
ATOM 1253 C CA . ASP A 1 159 ? 30.217 4.372 -51.434 1.00 83.31 159 ASP A CA 1
ATOM 1254 C C . ASP A 1 159 ? 30.657 3.110 -52.184 1.00 83.31 159 ASP A C 1
ATOM 1256 O O . ASP A 1 159 ? 31.688 2.499 -51.885 1.00 83.31 159 ASP A O 1
ATOM 1260 N N . ARG A 1 160 ? 29.855 2.691 -53.167 1.00 82.62 160 ARG A N 1
ATOM 1261 C CA . ARG A 1 160 ? 30.207 1.591 -54.069 1.00 82.62 160 ARG A CA 1
ATOM 1262 C C . ARG A 1 160 ? 30.781 2.179 -55.346 1.00 82.62 160 ARG A C 1
ATOM 1264 O O . ARG A 1 160 ? 30.160 3.046 -55.949 1.00 82.62 160 ARG A O 1
ATOM 1271 N N . PHE A 1 161 ? 31.938 1.677 -55.769 1.00 80.06 161 PHE A 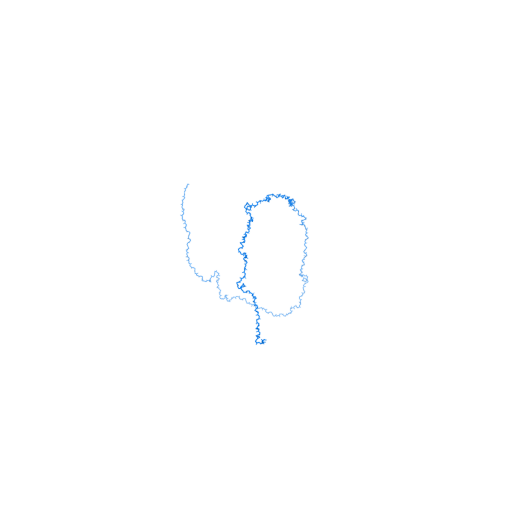N 1
ATOM 1272 C CA . PHE A 1 161 ? 32.492 2.017 -57.075 1.00 80.06 161 PHE A CA 1
ATOM 1273 C C . PHE A 1 161 ? 31.524 1.601 -58.186 1.00 80.06 161 PHE A C 1
ATOM 1275 O O . PHE A 1 161 ? 30.953 0.507 -58.146 1.00 80.06 161 PHE A O 1
ATOM 1282 N N . GLU A 1 162 ? 31.365 2.476 -59.178 1.00 82.25 162 GLU A N 1
ATOM 1283 C CA . GLU A 1 162 ? 30.600 2.183 -60.387 1.00 82.25 162 GLU A CA 1
ATOM 1284 C C . GLU A 1 162 ? 31.183 0.959 -61.103 1.00 82.25 162 GLU A C 1
ATOM 1286 O O . GLU A 1 162 ? 32.401 0.791 -61.218 1.00 82.25 162 GLU A O 1
ATOM 1291 N N . ALA A 1 163 ? 30.305 0.086 -61.597 1.00 81.12 163 ALA A N 1
ATOM 1292 C CA . ALA A 1 163 ? 30.725 -1.109 -62.312 1.00 81.12 163 ALA A CA 1
ATOM 1293 C C . ALA A 1 163 ? 31.301 -0.726 -63.686 1.00 81.12 163 ALA A C 1
ATOM 1295 O O . ALA A 1 163 ? 30.560 -0.420 -64.622 1.00 81.12 163 ALA A O 1
ATOM 1296 N N . VAL A 1 164 ? 32.628 -0.776 -63.828 1.00 82.44 164 VAL A N 1
ATOM 1297 C CA . VAL A 1 164 ? 33.299 -0.557 -65.116 1.00 82.44 164 VAL A CA 1
ATOM 1298 C C . VAL A 1 164 ? 33.120 -1.797 -65.990 1.00 82.44 164 VAL A C 1
ATOM 1300 O O . VAL A 1 164 ? 33.704 -2.849 -65.730 1.00 82.44 164 VAL A O 1
ATOM 1303 N N . LYS A 1 165 ? 32.305 -1.682 -67.043 1.00 83.25 165 LYS A N 1
ATOM 1304 C CA . LYS A 1 165 ? 32.199 -2.719 -68.077 1.00 83.25 165 LYS A CA 1
ATOM 1305 C C . LYS A 1 165 ? 33.351 -2.564 -69.080 1.00 83.25 165 LYS A C 1
ATOM 1307 O O . LYS A 1 165 ? 33.573 -1.445 -69.547 1.00 83.25 165 LYS A O 1
ATOM 1312 N N . PRO A 1 166 ? 34.069 -3.644 -69.433 1.00 82.44 166 PRO A N 1
ATOM 1313 C CA . PRO A 1 166 ? 35.094 -3.583 -70.468 1.00 82.44 166 PRO 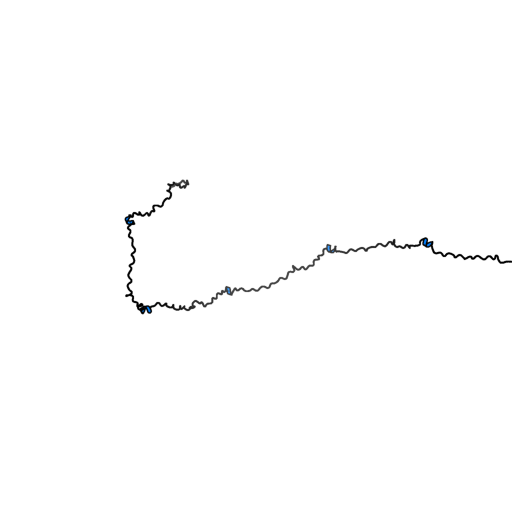A CA 1
ATOM 1314 C C . PRO A 1 166 ? 34.466 -3.224 -71.821 1.00 82.44 166 PRO A C 1
ATOM 1316 O O . PRO A 1 166 ? 33.366 -3.676 -72.144 1.00 82.44 166 PRO A O 1
ATOM 1319 N N . GLN A 1 167 ? 35.169 -2.400 -72.600 1.00 82.19 167 GLN A N 1
ATOM 1320 C CA . GLN A 1 167 ? 34.801 -2.097 -73.984 1.00 82.19 167 GLN A CA 1
ATOM 1321 C C . GLN A 1 167 ? 34.931 -3.367 -74.834 1.00 82.19 167 GLN A C 1
ATOM 1323 O O . GLN A 1 167 ? 35.904 -4.109 -74.699 1.00 82.19 167 GLN A O 1
ATOM 1328 N N . ASP A 1 168 ? 33.937 -3.620 -75.687 1.00 81.25 168 ASP A N 1
ATOM 1329 C CA . ASP A 1 168 ? 33.937 -4.762 -76.602 1.00 81.25 168 ASP A CA 1
ATOM 1330 C C . ASP A 1 168 ? 35.082 -4.611 -77.614 1.00 81.25 168 ASP A C 1
ATOM 1332 O O . ASP A 1 168 ? 35.246 -3.559 -78.233 1.00 81.25 168 ASP A O 1
ATOM 1336 N N . SER A 1 169 ? 35.888 -5.661 -77.773 1.00 76.44 169 SER A N 1
ATOM 1337 C CA . SER A 1 169 ? 37.064 -5.660 -78.647 1.00 76.44 169 SER A CA 1
ATOM 1338 C C . SER A 1 169 ? 36.702 -5.726 -80.130 1.00 76.44 169 SER A C 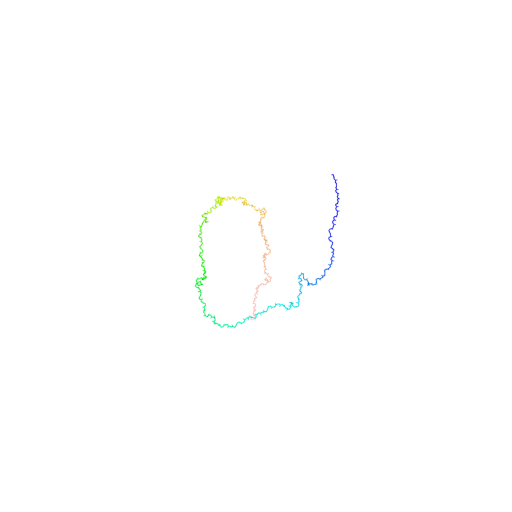1
ATOM 1340 O O . SER A 1 169 ? 37.580 -5.585 -80.978 1.00 76.44 169 SER A O 1
ATOM 1342 N N . GLY A 1 170 ? 35.428 -5.959 -80.463 1.00 75.25 170 GLY A N 1
ATOM 1343 C CA . GLY A 1 170 ? 34.938 -5.944 -81.841 1.00 75.25 170 GLY A CA 1
ATOM 1344 C C . GLY A 1 170 ? 35.459 -7.090 -82.715 1.00 75.25 170 GLY A C 1
ATOM 1345 O O . GLY A 1 170 ? 35.112 -7.148 -83.888 1.00 75.25 170 GLY A O 1
ATOM 1346 N N . ILE A 1 171 ? 36.225 -8.032 -82.153 1.00 73.31 171 ILE A N 1
ATOM 1347 C CA . ILE A 1 171 ? 36.855 -9.160 -82.867 1.00 73.31 171 ILE A CA 1
ATOM 1348 C C . ILE A 1 171 ? 35.813 -10.063 -83.557 1.00 73.31 171 ILE A C 1
ATOM 1350 O O . ILE A 1 171 ? 36.107 -10.707 -84.556 1.00 73.31 171 ILE A O 1
ATOM 1354 N N . LEU A 1 172 ? 34.585 -10.105 -83.032 1.00 73.31 172 LEU A N 1
ATOM 1355 C CA . LEU A 1 172 ? 33.474 -10.912 -83.552 1.00 73.31 172 LEU A CA 1
ATOM 1356 C C . LEU A 1 172 ? 32.487 -10.118 -84.423 1.00 73.31 172 LEU A C 1
ATOM 1358 O O . LEU A 1 172 ? 31.435 -10.645 -84.791 1.00 73.31 172 LEU A O 1
ATOM 1362 N N . LYS A 1 173 ? 32.776 -8.852 -84.750 1.00 69.12 173 LYS A N 1
ATOM 1363 C CA . LYS A 1 173 ? 31.979 -8.113 -85.734 1.00 69.12 173 LYS A CA 1
ATOM 1364 C C . LYS A 1 173 ? 32.268 -8.766 -87.086 1.00 69.12 173 LYS A C 1
ATOM 1366 O O . LYS A 1 173 ? 33.340 -8.569 -87.630 1.00 69.12 173 LYS A O 1
ATOM 1371 N N . GLY A 1 174 ? 31.351 -9.591 -87.585 1.00 68.94 174 GLY A N 1
ATOM 1372 C CA . GLY A 1 174 ? 31.450 -10.232 -88.900 1.00 68.94 174 GLY A CA 1
ATOM 1373 C C . GLY A 1 174 ? 31.366 -9.213 -90.038 1.00 68.94 174 GLY A C 1
ATOM 1374 O O . GLY A 1 174 ? 30.355 -9.139 -90.729 1.00 68.94 174 GLY A O 1
ATOM 1375 N N . ASP A 1 175 ? 32.409 -8.404 -90.192 1.00 64.56 175 ASP A N 1
ATOM 1376 C CA . ASP A 1 175 ? 32.633 -7.443 -91.274 1.00 64.56 175 ASP A CA 1
ATOM 1377 C C . ASP A 1 175 ? 33.139 -8.120 -92.560 1.00 64.56 175 ASP A C 1
ATOM 1379 O O . ASP A 1 175 ? 33.119 -7.529 -93.641 1.00 64.56 175 ASP A O 1
ATOM 1383 N N . GLY A 1 176 ? 33.529 -9.392 -92.464 1.00 67.81 176 GLY A N 1
ATOM 1384 C CA . GLY A 1 176 ? 33.846 -10.242 -93.601 1.00 67.81 176 GLY A CA 1
ATOM 1385 C C . GLY A 1 176 ? 32.612 -10.532 -94.457 1.00 67.81 176 GLY A C 1
ATOM 1386 O O . GLY A 1 176 ? 31.793 -11.387 -94.121 1.00 67.81 176 GLY A O 1
ATOM 1387 N N . SER A 1 177 ? 32.501 -9.852 -95.599 1.00 72.81 177 SER A N 1
ATOM 1388 C CA . SER A 1 177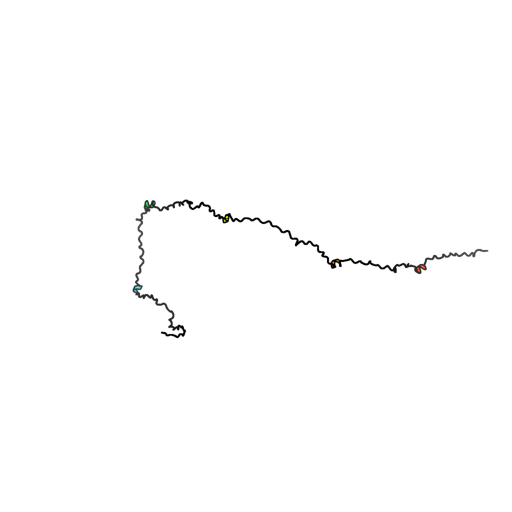 ? 31.546 -10.204 -96.653 1.00 72.81 177 SER A CA 1
ATOM 1389 C C . SER A 1 177 ? 31.820 -11.630 -97.147 1.00 72.81 177 SER A C 1
ATOM 1391 O O . SER A 1 177 ? 32.888 -11.917 -97.688 1.00 72.81 177 SER A O 1
ATOM 1393 N N . PHE A 1 178 ? 30.865 -12.540 -96.946 1.00 77.94 178 PHE A N 1
ATOM 1394 C CA . PHE A 1 178 ? 30.958 -13.917 -97.428 1.00 77.94 178 PHE A CA 1
ATOM 1395 C C . PHE A 1 178 ? 30.565 -13.977 -98.908 1.00 77.94 178 PHE A C 1
ATOM 1397 O O . PHE A 1 178 ? 29.381 -13.922 -99.251 1.00 77.94 178 PHE A O 1
ATOM 1404 N N . THR A 1 179 ? 31.547 -14.101 -99.801 1.00 74.75 179 THR A N 1
ATOM 1405 C CA . THR A 1 179 ? 31.295 -14.317 -101.229 1.00 74.75 179 THR A CA 1
ATOM 1406 C C . THR A 1 179 ? 30.982 -15.794 -101.486 1.00 74.75 179 THR A C 1
ATOM 1408 O O . THR A 1 179 ? 31.823 -16.676 -101.332 1.00 74.75 179 THR A O 1
ATOM 1411 N N . ARG A 1 180 ? 29.731 -16.084 -101.865 1.00 76.62 180 ARG A N 1
ATOM 1412 C CA . ARG A 1 180 ? 29.228 -17.443 -102.134 1.00 76.62 180 ARG A CA 1
ATOM 1413 C C . ARG A 1 180 ? 29.225 -17.747 -103.635 1.00 76.62 180 ARG A C 1
ATOM 1415 O O . ARG A 1 180 ? 28.183 -18.066 -104.203 1.00 76.62 180 ARG A O 1
ATOM 1422 N N . GLU A 1 181 ? 30.377 -17.641 -104.281 1.00 80.19 181 GLU A N 1
ATOM 1423 C CA . GLU A 1 181 ? 30.537 -18.031 -105.686 1.00 80.19 181 GLU A CA 1
ATOM 1424 C C . GLU A 1 181 ? 31.410 -19.285 -105.769 1.00 80.19 181 GLU A C 1
ATOM 1426 O O . GLU A 1 181 ? 32.500 -19.338 -105.204 1.00 80.19 181 GLU A O 1
ATOM 1431 N N . THR A 1 182 ? 30.912 -20.330 -106.433 1.00 81.62 182 THR A N 1
ATOM 1432 C CA . THR A 1 182 ? 31.658 -21.572 -106.681 1.00 81.62 182 THR A CA 1
ATOM 1433 C C . THR A 1 182 ? 32.097 -21.619 -108.137 1.00 81.62 182 THR A C 1
ATOM 1435 O O . THR A 1 182 ? 31.384 -21.124 -109.009 1.00 81.62 182 THR A O 1
ATOM 1438 N N . SER A 1 183 ? 33.232 -22.263 -108.429 1.00 79.38 183 SER A N 1
ATOM 1439 C CA . SER A 1 183 ? 33.743 -22.388 -109.807 1.00 79.38 183 SER A CA 1
ATOM 1440 C C . SER A 1 183 ? 32.695 -22.951 -110.766 1.00 79.38 183 SER A C 1
ATOM 1442 O O . SER A 1 183 ? 32.513 -22.437 -111.859 1.00 79.38 183 SER A O 1
ATOM 1444 N N . THR A 1 184 ? 31.907 -23.928 -110.312 1.00 84.75 184 THR A N 1
ATOM 1445 C CA . THR A 1 184 ? 30.810 -24.519 -111.086 1.00 84.75 184 THR A CA 1
ATOM 1446 C C . THR A 1 184 ? 29.764 -23.499 -111.527 1.00 84.75 184 THR A C 1
ATOM 1448 O O . THR A 1 184 ? 29.237 -23.615 -112.631 1.00 84.75 184 THR A O 1
ATOM 1451 N N . LEU A 1 185 ? 29.449 -22.520 -110.670 1.00 84.69 185 LEU A N 1
ATOM 1452 C CA . LEU A 1 185 ? 28.510 -21.453 -110.994 1.00 84.69 185 LEU A CA 1
ATOM 1453 C C . LEU A 1 185 ? 29.111 -20.545 -112.071 1.00 84.69 185 LEU A C 1
ATOM 1455 O O . LEU A 1 185 ? 28.405 -20.149 -112.989 1.00 84.69 185 LEU A O 1
ATOM 1459 N N . SER A 1 186 ? 30.407 -20.249 -111.994 1.00 81.50 186 SER A N 1
ATOM 1460 C CA . SER A 1 186 ? 31.097 -19.419 -112.987 1.00 81.50 186 SER A CA 1
ATOM 1461 C C . SER A 1 186 ? 31.275 -20.129 -114.335 1.00 81.50 186 SER A C 1
ATOM 1463 O O . SER A 1 186 ? 31.096 -19.512 -115.384 1.00 81.50 186 SER A O 1
ATOM 1465 N N . ASP A 1 187 ? 31.580 -21.426 -114.321 1.00 86.25 187 ASP A N 1
ATOM 1466 C CA . ASP A 1 187 ? 31.979 -22.178 -115.514 1.00 86.25 187 ASP A CA 1
ATOM 1467 C C . ASP A 1 187 ? 30.787 -22.603 -116.390 1.00 86.25 187 ASP A C 1
ATOM 1469 O O . ASP A 1 187 ? 30.886 -22.617 -117.621 1.00 86.25 187 ASP A O 1
ATOM 1473 N N . TYR A 1 188 ? 29.640 -22.923 -115.780 1.00 81.88 188 TYR A N 1
ATOM 1474 C CA . TYR A 1 188 ? 28.460 -23.461 -116.471 1.00 81.88 188 TYR A CA 1
ATOM 1475 C C . TYR A 1 188 ? 27.307 -22.460 -116.503 1.00 81.88 188 TYR A C 1
ATOM 1477 O O . TYR A 1 188 ? 26.230 -22.683 -115.951 1.00 81.88 188 TYR A O 1
ATOM 1485 N N . GLN A 1 189 ? 27.534 -21.351 -117.197 1.00 83.19 189 GLN A N 1
ATOM 1486 C CA . GLN A 1 189 ? 26.487 -20.390 -117.533 1.00 83.19 189 GLN A CA 1
ATOM 1487 C C . GLN A 1 189 ? 25.833 -20.752 -118.871 1.00 83.19 189 GLN A C 1
ATOM 1489 O O . GLN A 1 189 ? 26.485 -21.276 -119.778 1.00 83.19 189 GLN A O 1
ATOM 1494 N N . ALA A 1 190 ? 24.534 -20.480 -119.008 1.00 85.50 190 ALA A N 1
ATOM 1495 C CA . ALA A 1 190 ? 23.808 -20.750 -120.245 1.00 85.50 190 ALA A CA 1
ATOM 1496 C C . ALA A 1 190 ? 24.416 -19.948 -121.411 1.00 85.50 190 ALA A C 1
ATOM 1498 O O . ALA A 1 190 ? 24.440 -18.719 -121.385 1.00 85.50 190 ALA A O 1
ATOM 1499 N N . LYS A 1 191 ? 24.898 -20.644 -122.447 1.00 84.12 191 LYS A N 1
ATOM 1500 C CA . LYS A 1 191 ? 25.399 -20.037 -123.690 1.00 84.12 191 LYS A CA 1
ATOM 1501 C C . LYS A 1 191 ? 24.444 -20.368 -124.833 1.00 84.12 191 LYS A C 1
ATOM 1503 O O . LYS A 1 191 ? 24.038 -21.517 -124.992 1.00 84.12 191 LYS A O 1
ATOM 1508 N N . VAL A 1 192 ? 24.085 -19.367 -125.634 1.00 84.12 192 VAL A N 1
ATOM 1509 C CA . VAL A 1 192 ? 23.281 -19.564 -126.850 1.00 84.12 192 VAL A CA 1
ATOM 1510 C C . VAL A 1 192 ? 24.214 -20.019 -127.973 1.00 84.12 192 VAL A C 1
ATOM 1512 O O . VAL A 1 192 ? 25.174 -19.323 -128.288 1.00 84.12 192 VAL A O 1
ATOM 1515 N N . GLY A 1 193 ? 23.958 -21.197 -128.545 1.00 82.56 193 GLY A N 1
ATOM 1516 C CA . GLY A 1 193 ? 24.731 -21.738 -129.669 1.00 82.56 193 GLY A CA 1
ATOM 1517 C C . GLY A 1 193 ? 24.323 -21.138 -131.018 1.00 82.56 193 GLY A C 1
ATOM 1518 O O . GLY A 1 193 ? 23.164 -20.768 -131.218 1.00 82.56 193 GLY A O 1
ATOM 1519 N N . GLU A 1 194 ? 25.270 -21.063 -131.954 1.00 84.19 194 GLU A N 1
ATOM 1520 C CA . GLU A 1 194 ? 25.024 -20.591 -133.321 1.00 84.19 194 GLU A CA 1
ATOM 1521 C C . GLU A 1 194 ? 24.148 -21.579 -134.109 1.00 84.19 194 GLU A C 1
ATOM 1523 O O . GLU A 1 194 ? 24.281 -22.800 -133.990 1.00 84.19 194 GLU A O 1
ATOM 1528 N N . ARG A 1 195 ? 23.227 -21.057 -134.929 1.00 79.94 195 ARG A N 1
ATOM 1529 C CA . ARG A 1 195 ? 22.373 -21.875 -135.804 1.00 79.94 195 ARG A CA 1
ATOM 1530 C C . ARG A 1 195 ? 23.041 -22.027 -137.167 1.00 79.94 195 ARG A C 1
ATOM 1532 O O . ARG A 1 195 ? 23.258 -21.035 -137.852 1.00 79.94 195 ARG A O 1
ATOM 1539 N N . TYR A 1 196 ? 23.321 -23.262 -137.576 1.00 79.94 196 TYR A N 1
ATOM 1540 C CA . TYR A 1 196 ? 23.898 -23.545 -138.892 1.00 79.94 196 TYR A CA 1
ATOM 1541 C C . TYR A 1 196 ? 22.904 -23.288 -140.034 1.00 79.94 196 TYR A C 1
ATOM 1543 O O . TYR A 1 196 ? 21.726 -23.645 -139.947 1.00 79.94 196 TYR A O 1
ATOM 1551 N N . GLU A 1 197 ? 23.397 -22.712 -141.134 1.00 78.38 197 GLU A N 1
ATOM 1552 C CA . GLU A 1 197 ? 22.610 -22.506 -142.351 1.00 78.38 197 GLU A CA 1
ATOM 1553 C C . GLU A 1 197 ? 22.274 -23.831 -143.051 1.00 78.38 197 GLU A C 1
ATOM 1555 O O . GLU A 1 197 ? 23.108 -24.725 -143.208 1.00 78.38 197 GLU A O 1
ATOM 1560 N N . SER A 1 198 ? 21.034 -23.946 -143.529 1.00 76.38 198 SER A N 1
ATOM 1561 C CA . SER A 1 198 ? 20.562 -25.121 -144.263 1.00 76.38 198 SER A CA 1
ATOM 1562 C C . SER A 1 198 ? 21.026 -25.077 -145.722 1.00 76.38 198 SER A C 1
ATOM 1564 O O . SER A 1 198 ? 20.490 -24.310 -146.522 1.00 76.38 198 SER A O 1
ATOM 1566 N N . LYS A 1 199 ? 21.981 -25.930 -146.109 1.00 78.00 199 LYS A N 1
ATOM 1567 C CA . LYS A 1 199 ? 22.391 -26.083 -147.516 1.00 78.00 199 LYS A CA 1
ATOM 1568 C C . LYS A 1 199 ? 21.460 -27.054 -148.247 1.00 78.00 199 LYS A C 1
ATOM 1570 O O . LYS A 1 199 ? 21.383 -28.225 -147.886 1.00 78.00 199 LYS A O 1
ATOM 1575 N N . ARG A 1 200 ? 20.774 -26.586 -149.296 1.00 69.75 200 ARG A N 1
ATOM 1576 C CA . ARG A 1 200 ? 20.034 -27.446 -150.239 1.00 69.75 200 ARG A CA 1
ATOM 1577 C C . ARG A 1 200 ? 20.907 -27.743 -151.467 1.00 69.75 200 ARG A C 1
ATOM 1579 O O . ARG A 1 200 ? 21.519 -26.808 -151.984 1.00 69.75 200 ARG A O 1
ATOM 1586 N N . PRO A 1 201 ? 20.977 -28.995 -151.951 1.00 73.19 201 PRO A N 1
ATOM 1587 C CA . PRO A 1 201 ? 21.717 -29.316 -153.169 1.00 73.19 201 PRO A CA 1
ATOM 1588 C C . PRO A 1 201 ? 21.077 -28.625 -154.382 1.00 73.19 201 PRO A C 1
ATOM 1590 O O . PRO A 1 201 ? 19.855 -28.615 -154.523 1.00 73.19 201 PRO A O 1
ATOM 1593 N N . GLN A 1 202 ? 21.899 -28.037 -155.252 1.00 71.56 202 GLN A N 1
ATOM 1594 C CA . GLN A 1 202 ? 21.452 -27.527 -156.550 1.00 71.56 202 GLN A CA 1
ATOM 1595 C C . GLN A 1 202 ? 21.236 -28.708 -157.504 1.00 71.56 202 GLN A C 1
ATOM 1597 O O . GLN A 1 202 ? 22.080 -29.601 -157.587 1.00 71.56 202 GLN A O 1
ATOM 1602 N N . SER A 1 203 ? 20.111 -28.723 -158.220 1.00 65.94 203 SER A N 1
ATOM 1603 C CA . SER A 1 203 ? 19.841 -29.710 -159.268 1.00 65.94 203 SER A CA 1
ATOM 1604 C C . SER A 1 203 ? 20.824 -29.522 -160.426 1.00 65.94 203 SER A C 1
ATOM 1606 O O . SER A 1 203 ? 20.922 -28.435 -160.991 1.00 65.94 203 SER A O 1
ATOM 1608 N N . SER A 1 204 ? 21.564 -30.573 -160.775 1.00 61.66 204 SER A N 1
ATOM 1609 C CA . SER A 1 204 ? 22.505 -30.577 -161.896 1.00 61.66 204 SER A CA 1
ATOM 1610 C C . SER A 1 204 ? 21.756 -30.537 -163.229 1.00 61.66 204 SER A C 1
ATOM 1612 O O . SER A 1 204 ? 21.133 -31.531 -163.607 1.00 61.66 204 SER A O 1
ATOM 1614 N N . ASP A 1 205 ? 21.868 -29.439 -163.977 1.00 62.81 205 ASP A N 1
ATOM 1615 C CA . ASP A 1 205 ? 21.355 -29.340 -165.350 1.00 62.81 205 ASP A CA 1
ATOM 1616 C C . ASP A 1 205 ? 22.299 -30.036 -166.350 1.00 62.81 205 ASP A C 1
ATOM 1618 O O . ASP A 1 205 ? 22.757 -29.458 -167.333 1.00 62.81 205 ASP A O 1
ATOM 1622 N N . LEU A 1 206 ? 22.462 -31.351 -166.153 1.00 61.47 206 LEU A N 1
ATOM 1623 C CA . LEU A 1 206 ? 22.822 -32.375 -167.152 1.00 61.47 206 LEU A CA 1
ATOM 1624 C C . LEU A 1 206 ? 21.882 -32.380 -168.392 1.00 61.47 206 LEU A C 1
ATOM 1626 O O . LEU A 1 206 ? 21.889 -33.324 -169.173 1.00 61.47 206 LEU A O 1
ATOM 1630 N N . TRP A 1 207 ? 21.063 -31.338 -168.574 1.00 62.66 207 TRP A N 1
ATOM 1631 C CA . TRP A 1 207 ? 19.917 -31.280 -169.480 1.00 62.66 207 TRP A CA 1
ATOM 1632 C C . TRP A 1 207 ? 19.757 -29.952 -170.236 1.00 62.66 207 TRP A C 1
ATOM 1634 O O . TRP A 1 207 ? 18.785 -29.804 -170.973 1.00 62.66 207 TRP A O 1
ATOM 1644 N N . LYS A 1 208 ? 20.688 -28.991 -170.143 1.00 58.28 208 LYS A N 1
ATOM 1645 C CA . LYS A 1 208 ? 20.646 -27.804 -171.021 1.00 58.28 208 LYS A CA 1
ATOM 1646 C C . LYS A 1 208 ? 21.543 -28.015 -172.244 1.00 58.28 208 LYS A C 1
ATOM 1648 O O . LYS A 1 208 ? 22.750 -27.809 -172.207 1.00 58.28 208 LYS A O 1
ATOM 1653 N N . VAL A 1 209 ? 20.913 -28.527 -173.300 1.00 57.03 209 VAL A N 1
ATOM 1654 C CA . VAL A 1 209 ? 21.484 -28.897 -174.602 1.00 57.03 209 VAL A CA 1
ATOM 1655 C C . VAL A 1 209 ? 21.701 -27.663 -175.492 1.00 57.03 209 VAL A C 1
ATOM 1657 O O . VAL A 1 209 ? 20.755 -26.916 -175.705 1.00 57.03 209 VAL A O 1
ATOM 1660 N N . ARG A 1 210 ? 22.937 -27.572 -176.016 1.00 48.44 210 ARG A N 1
ATOM 1661 C CA . ARG A 1 210 ? 23.495 -26.833 -177.177 1.00 48.44 210 ARG A CA 1
ATOM 1662 C C . ARG A 1 210 ? 23.231 -25.338 -177.353 1.00 48.44 210 ARG A C 1
ATOM 1664 O O . ARG A 1 210 ? 22.095 -24.957 -177.693 1.00 48.44 210 ARG A O 1
#

pLDDT: mean 70.37, std 12.76, range [38.22, 89.06]

Foldseek 3Di:
DDDDDDDDDDDDDDDDDDDDDDDDDDDDDPDDDPPDDPDDDDPCNVPDDDDDDDDDDDDDDDDPCPVVPPPPDDDDDPCPVVDDDDDDDDDDDDDDDDPCPPVPPDDDPPDDPCNVPDDDDDDDDDDDPDPDDDCPPPPPDDDPPADPCCVVPPDDDDDDDDDDDDDDPCPPVCPPDDDPDDVCNVVDDDDDDDDDDDDDDDDDPPPPDD

Secondary structure (DSSP, 8-state):
----------------------PPPP-------TT-------HHHHH-----PPPPP-------GGG---S---PPPHHHHHS---PPPPPP--PPPP--TT----------HHHHH-----PPPPP--PPP--GGG----------HHHHHT--PPPPPPP--PPPP--TT----------HHHHH----PPPPPP-PPPPP--TT---

Sequence (210 aa):
MQSSYSSANKSALSQTGTRATPIRPRQNTEIFEKNGTVVSTSTNQHDFNAKQGERFPASRPRTSDLWKSNGGSMGTSTTKEEFQYKSGERYETRKPKDSGILKGEGKFEGQTVKSSEFSPKQGERYEIKKREVSEIWKNEGNMDSVTVNRQDYSHTKGDRFEAVKPQDSGILKGDGSFTRETSTLSDYQAKVGERYESKRPQSSDLWKVR

Mean predicted aligned error: 25.45 Å